Protein AF-A0AB34HH64-F1 (afdb_monomer)

InterPro domains:
  IPR000560 Histidine phosphatase superfamily, clade-2 [PF00328] (10-181)
  IPR000560 Histidine phosphatase superfamily, clade-2 [cd07061] (56-182)
  IPR029033 Histidine phosphatase superfamily [G3DSA:3.40.50.1240] (1-234)
  IPR029033 Histidine phosphatase superfamily [SSF53254] (3-222)
  IPR033379 Histidine acid phosphatase active site [PS00778] (133-149)
  IPR050645 Histidine Acid Phosphatase [PTHR11567] (5-225)

Solvent-accessible surface area (backbone atoms only — not comparable to full-atom values): 13753 Å² total; per-residue (Å²): 134,65,86,60,60,47,77,64,77,95,24,60,39,56,56,51,46,46,58,52,26,72,72,30,66,70,50,46,61,70,47,54,89,46,46,72,60,57,71,51,42,30,82,78,69,73,53,77,68,83,46,45,60,50,44,22,68,72,47,35,47,54,53,50,54,38,50,76,70,70,48,88,70,63,90,77,66,37,73,68,47,49,50,51,38,48,54,45,29,26,48,32,58,44,46,70,47,24,94,47,64,32,57,63,40,10,24,69,38,17,9,51,51,52,47,52,53,50,51,51,55,62,46,49,75,39,94,85,47,82,76,87,79,85,86,84,90,70,48,49,53,31,55,50,28,37,26,52,38,53,62,64,56,89,69,65,74,63,45,88,88,42,43,80,48,77,45,82,48,79,57,99,93,44,48,28,39,36,36,31,40,31,63,56,88,92,53,79,56,43,79,43,51,48,78,96,57,45,55,69,19,45,47,68,59,49,53,61,70,48,46,82,19,38,51,90,52,57,70,66,66,19,47,73,76,92,76,86,82,87,87,87,88,86,132

Mean predicted aligned error: 4.74 Å

pLDDT: mean 94.42, std 12.5, range [34.25, 98.94]

Secondary structure (DSSP, 8-state):
--TTS-S--S-HHHHHHHHHHHTSHHHHHHHGGGHHHHHHHHHHH------HHHHIIIIIHHHHHHHHTT----TT--HHHHHHHHHHHHHHHHHHHSSSSHHHHHHHTHHHHHHHHHHHHHHHTSTT-----------HHHHHHHHHHTT---SSPPPTT-EEEEEEEEETTEEEEEEEEE--SSSPPEEE--TTS-SEEEHHHHHHHHGGGS-S-HHHHHSPPTTSSSS----

Organism: Eschrichtius robustus (NCBI:txid9764)

Nearest PDB structures (foldseek):
  1nd5-assembly1_B  TM=9.904E-01  e=2.284E-28  Homo sapiens
  1rpt-assembly1_A-2  TM=9.932E-01  e=7.392E-26  Rattus norvegicus
  8xj4-assembly1_A  TM=9.752E-01  e=7.007E-26  Homo sapiens
  8gdl-assembly2_B  TM=8.126E-01  e=5.512E-07  Xenopsylla cheopis
  3it3-assembly1_A  TM=8.452E-01  e=5.218E-06  Francisella tularensis subsp. holarctica LVS

Radius of gyration: 20.41 Å; Cα contacts (8 Å, |Δi|>4): 294; chains: 1; bounding box: 51×61×54 Å

Foldseek 3Di:
DPQFAPDDPPFQVLVVLLVVLCVDPQLCVLCVVCVVVLVCVCVVQVDPDSQLVCLQPVPQVVQVVCVVVVHDDPPVCDPVNNVSSQSSNLSNLCSSQDPTPNLLSLQLGLLSVVVVVLVVLVVVVDPPDPDQDDDDDHAQSSVSSVCSLLVQDPSGRQAPPKDWDWHWDDDPRFIWIAIFIDRDDPDDTHTTDRPPADNGGTSVRSCVSSVSSHHPDSVVSRDDDPPPPPPDDDD

Sequence (235 aa):
MKLLYLPFRNCSRFQELERKTLKSEEFQKRLHPYKDFIEILPKFTGYHNQDLFGIWSKVYDPLFCERVHNFTLPSWATEDSMTKLKKISELSLLSLYGIHKQKEKSRLQGGVLVKEILYHMKSATQPLNHRKLIIYSAHDTTVSALQMALDVYNGILPPHASCHLMELYFEKGEYFIEMYYRNETQHEPHSLTLPGCTPSCPLTKFAELVAPVIPQDWSTECAMSNHEGTEDAMD

Structure (mmCIF, N/CA/C/O backbone):
data_AF-A0AB34HH64-F1
#
_entry.id   AF-A0AB34HH64-F1
#
loop_
_atom_site.group_PDB
_atom_site.id
_atom_site.type_symbol
_atom_site.label_atom_id
_atom_site.label_alt_id
_atom_site.label_comp_id
_atom_site.label_asym_id
_atom_site.label_entity_id
_atom_site.label_seq_id
_atom_site.pdbx_PDB_ins_code
_atom_site.Cartn_x
_atom_site.Cartn_y
_atom_site.Cartn_z
_atom_site.occupancy
_atom_site.B_iso_or_equiv
_atom_site.auth_seq_id
_atom_site.auth_comp_id
_atom_site.auth_asym_id
_atom_site.auth_atom_id
_atom_site.pdbx_PDB_model_num
ATOM 1 N N . MET A 1 1 ? -14.901 12.857 -2.941 1.00 63.66 1 MET A N 1
ATOM 2 C CA . MET A 1 1 ? -13.753 11.920 -2.951 1.00 63.66 1 MET A CA 1
ATOM 3 C C . MET A 1 1 ? -14.292 10.503 -3.113 1.00 63.66 1 MET A C 1
ATOM 5 O O . MET A 1 1 ? -15.257 10.180 -2.435 1.00 63.66 1 MET A O 1
ATOM 9 N N . LYS A 1 2 ? -13.754 9.684 -4.029 1.00 87.25 2 LYS A N 1
ATOM 10 C CA . LYS A 1 2 ? -14.162 8.273 -4.187 1.00 87.25 2 LYS A CA 1
ATOM 11 C C . LYS A 1 2 ? -13.261 7.398 -3.311 1.00 87.25 2 LYS A C 1
ATOM 13 O O . LYS A 1 2 ? -12.117 7.210 -3.692 1.00 87.25 2 LYS A O 1
ATOM 18 N N . LEU A 1 3 ? -13.764 6.876 -2.187 1.00 94.00 3 LEU A N 1
ATOM 19 C CA . LEU A 1 3 ? -12.984 6.190 -1.136 1.00 94.00 3 LEU A CA 1
ATOM 20 C C . LEU A 1 3 ? -11.933 5.188 -1.650 1.00 94.00 3 LEU A C 1
ATOM 22 O O . LEU A 1 3 ? -10.816 5.165 -1.153 1.00 94.00 3 LEU A O 1
ATOM 26 N N . LEU A 1 4 ? -12.293 4.362 -2.632 1.00 96.88 4 LEU A N 1
ATOM 27 C CA . LEU A 1 4 ? -11.466 3.237 -3.077 1.00 96.88 4 LEU A CA 1
ATOM 28 C C . LEU A 1 4 ? -10.544 3.562 -4.257 1.00 96.88 4 LEU A C 1
ATOM 30 O O . LEU A 1 4 ? -9.824 2.676 -4.708 1.00 96.88 4 LEU A O 1
ATOM 34 N N . TYR A 1 5 ? -10.564 4.792 -4.776 1.00 97.19 5 TYR A N 1
ATOM 35 C CA . TYR A 1 5 ? -9.754 5.187 -5.930 1.00 97.19 5 TYR A CA 1
ATOM 36 C C . TYR A 1 5 ? -8.480 5.901 -5.467 1.00 97.19 5 TYR A C 1
ATOM 38 O O . TYR A 1 5 ? -8.390 7.130 -5.507 1.00 97.19 5 TYR A O 1
ATOM 46 N N . LEU A 1 6 ? -7.526 5.111 -4.965 1.00 97.31 6 LEU A N 1
ATOM 47 C CA . LEU A 1 6 ? -6.229 5.587 -4.485 1.00 97.31 6 LEU A CA 1
ATOM 48 C C . LEU A 1 6 ? -5.152 5.493 -5.583 1.00 97.31 6 LEU A C 1
ATOM 50 O O . LEU A 1 6 ? -5.216 4.601 -6.428 1.00 97.31 6 LEU A O 1
ATOM 54 N N . PRO A 1 7 ? -4.133 6.372 -5.561 1.00 97.69 7 PRO A N 1
ATOM 55 C CA . PRO A 1 7 ? -3.956 7.492 -4.633 1.00 97.69 7 PRO A CA 1
ATOM 56 C C . PRO A 1 7 ? -4.897 8.672 -4.934 1.00 97.69 7 PRO A C 1
ATOM 58 O O . PRO A 1 7 ? -5.143 9.016 -6.092 1.00 97.69 7 PRO A O 1
ATOM 61 N N . PHE A 1 8 ? -5.369 9.360 -3.895 1.00 96.88 8 PHE A N 1
ATOM 62 C CA . PHE A 1 8 ? -6.077 10.628 -4.046 1.00 96.88 8 PHE A CA 1
ATOM 63 C C . PHE A 1 8 ? -5.117 11.694 -4.571 1.00 96.88 8 PHE A C 1
ATOM 65 O O . PHE A 1 8 ? -4.149 12.061 -3.902 1.00 96.88 8 PHE A O 1
ATOM 72 N N . ARG A 1 9 ? -5.385 12.188 -5.783 1.00 94.75 9 ARG A N 1
ATOM 73 C CA . ARG A 1 9 ? -4.541 13.183 -6.463 1.00 94.75 9 ARG A CA 1
ATOM 74 C C . ARG A 1 9 ? -4.924 14.629 -6.157 1.00 94.75 9 ARG A C 1
ATOM 76 O O . ARG A 1 9 ? -4.099 15.516 -6.340 1.00 94.75 9 ARG A O 1
ATOM 83 N N . ASN A 1 10 ? -6.135 14.877 -5.663 1.00 94.25 10 ASN A N 1
ATOM 84 C CA . ASN A 1 10 ? -6.640 16.202 -5.291 1.00 94.25 10 ASN A CA 1
ATOM 85 C C . ASN A 1 10 ? -6.183 16.625 -3.879 1.00 94.25 10 ASN A C 1
ATOM 87 O O . ASN A 1 10 ? -6.996 17.057 -3.068 1.00 94.25 10 ASN A O 1
ATOM 91 N N . CYS A 1 11 ? -4.894 16.461 -3.580 1.00 96.88 11 CYS A N 1
ATOM 92 C CA . CYS A 1 11 ? -4.306 16.746 -2.275 1.00 96.88 11 CYS A CA 1
ATOM 93 C C . CYS A 1 11 ? -2.921 17.375 -2.457 1.00 96.88 11 CYS A C 1
ATOM 95 O O . CYS A 1 11 ? -1.949 16.670 -2.735 1.00 96.88 11 CYS A O 1
ATOM 97 N N . SER A 1 12 ? -2.822 18.698 -2.306 1.00 97.31 12 SER A N 1
ATOM 98 C CA . SER A 1 12 ? -1.570 19.435 -2.529 1.00 97.31 12 SER A CA 1
ATOM 99 C C . SER A 1 12 ? -0.449 18.986 -1.594 1.00 97.31 12 SER A C 1
ATOM 101 O O . SER A 1 12 ? 0.682 18.797 -2.039 1.00 97.31 12 SER A O 1
ATOM 103 N N . ARG A 1 13 ? -0.762 18.711 -0.320 1.00 97.81 13 ARG A N 1
ATOM 104 C CA . ARG A 1 13 ? 0.232 18.208 0.632 1.00 97.81 13 ARG A CA 1
ATOM 105 C C . ARG A 1 13 ? 0.796 16.849 0.218 1.00 97.81 13 ARG A C 1
ATOM 107 O O . ARG A 1 13 ? 1.998 16.627 0.318 1.00 97.81 13 ARG A O 1
ATOM 114 N N . PHE A 1 14 ? -0.036 15.943 -0.294 1.00 98.06 14 PHE A N 1
ATOM 115 C CA . PHE A 1 14 ? 0.443 14.639 -0.753 1.00 98.06 14 PHE A CA 1
ATOM 116 C C . PHE A 1 14 ? 1.374 14.767 -1.968 1.00 98.06 14 PHE A C 1
ATOM 118 O O . PHE A 1 14 ? 2.439 14.154 -1.978 1.00 98.06 14 PHE A O 1
ATOM 125 N N . GLN A 1 15 ? 1.035 15.628 -2.931 1.00 97.75 15 GLN A N 1
ATOM 126 C CA . GLN A 1 15 ? 1.896 15.916 -4.088 1.00 97.75 15 GLN A CA 1
ATOM 127 C C . GLN A 1 15 ? 3.260 16.488 -3.660 1.00 97.75 15 GLN A C 1
ATOM 129 O O . GLN A 1 15 ? 4.306 16.132 -4.208 1.00 97.75 15 GLN A O 1
ATOM 134 N N . GLU A 1 16 ? 3.275 17.348 -2.640 1.00 98.06 16 GLU A N 1
ATOM 135 C CA . GLU A 1 16 ? 4.509 17.869 -2.053 1.00 98.06 16 GLU A CA 1
ATOM 136 C C . GLU A 1 16 ? 5.360 16.749 -1.429 1.00 98.06 16 GLU A C 1
ATOM 138 O O . GLU A 1 16 ? 6.573 16.693 -1.655 1.00 98.06 16 GLU A O 1
ATOM 143 N N . LEU A 1 17 ? 4.731 15.830 -0.687 1.00 98.31 17 LEU A N 1
ATOM 144 C CA . LEU A 1 17 ? 5.397 14.666 -0.098 1.00 98.31 17 LEU A CA 1
ATOM 145 C C . LEU A 1 17 ? 5.964 13.728 -1.167 1.00 98.31 17 LEU A C 1
ATOM 147 O O . LEU A 1 17 ? 7.072 13.220 -0.986 1.00 98.31 17 LEU A O 1
ATOM 151 N N . GLU A 1 18 ? 5.266 13.519 -2.285 1.00 98.00 18 GLU A N 1
ATOM 152 C CA . GLU A 1 18 ? 5.792 12.772 -3.438 1.00 98.00 18 GLU A CA 1
ATOM 153 C C . GLU A 1 18 ? 7.079 13.430 -3.955 1.00 98.00 18 GLU A C 1
ATOM 155 O O . GLU A 1 18 ? 8.126 12.783 -4.030 1.00 98.00 18 GLU A O 1
ATOM 160 N N . ARG A 1 19 ? 7.059 14.748 -4.192 1.00 97.56 19 ARG A N 1
ATOM 161 C CA . ARG A 1 19 ? 8.241 15.492 -4.655 1.00 97.56 19 ARG A CA 1
ATOM 162 C C . ARG A 1 19 ? 9.399 15.449 -3.651 1.00 97.56 19 ARG A C 1
ATOM 164 O O . ARG A 1 19 ? 10.551 15.307 -4.060 1.00 97.56 19 ARG A O 1
ATOM 171 N N . LYS A 1 20 ? 9.117 15.558 -2.347 1.00 98.38 20 LYS A N 1
ATOM 172 C CA . LYS A 1 20 ? 10.121 15.406 -1.274 1.00 98.38 20 LYS A CA 1
ATOM 173 C C . LYS A 1 20 ? 10.696 13.985 -1.241 1.00 98.38 20 LYS A C 1
ATOM 175 O O . LYS A 1 20 ? 11.897 13.820 -1.055 1.00 98.38 20 LYS A O 1
ATOM 180 N N . THR A 1 21 ? 9.878 12.969 -1.514 1.00 98.44 21 THR A N 1
ATOM 181 C CA . THR A 1 21 ? 10.319 11.563 -1.563 1.00 98.44 21 THR A CA 1
ATOM 182 C C . THR A 1 21 ? 11.316 11.325 -2.685 1.00 98.44 21 THR A C 1
ATOM 184 O O . THR A 1 21 ? 12.363 10.730 -2.440 1.00 98.44 21 THR A O 1
ATOM 187 N N . LEU A 1 22 ? 11.048 11.853 -3.884 1.00 96.50 22 LEU A N 1
ATOM 188 C CA . LEU A 1 22 ? 11.955 11.727 -5.031 1.00 96.50 22 LEU A CA 1
ATOM 189 C C . LEU A 1 22 ? 13.342 12.327 -4.760 1.00 96.50 22 LEU A C 1
ATOM 191 O O . LEU A 1 22 ? 14.325 11.890 -5.350 1.00 96.50 22 LEU A O 1
ATOM 195 N N . LYS A 1 23 ? 13.438 13.305 -3.854 1.00 97.75 23 LYS A N 1
ATOM 196 C CA . LYS A 1 23 ? 14.700 13.934 -3.440 1.00 97.75 23 LYS A CA 1
ATOM 197 C C . LYS A 1 23 ? 15.354 13.273 -2.225 1.00 97.75 23 LYS A C 1
ATOM 199 O O . LYS A 1 23 ? 16.461 13.655 -1.865 1.00 97.75 23 LYS A O 1
ATOM 204 N N . SER A 1 24 ? 14.681 12.330 -1.569 1.00 98.31 24 SER A N 1
ATOM 205 C CA . SER A 1 24 ? 15.188 11.729 -0.336 1.00 98.31 24 SER A CA 1
ATOM 206 C C . SER A 1 24 ? 16.345 10.768 -0.615 1.00 98.31 24 SER A C 1
ATOM 208 O O . SER A 1 24 ? 16.329 10.041 -1.611 1.00 98.31 24 SER A O 1
ATOM 210 N N . GLU A 1 25 ? 17.332 10.746 0.283 1.00 98.31 25 GLU A N 1
ATOM 211 C CA . GLU A 1 25 ? 18.515 9.884 0.168 1.00 98.31 25 GLU A CA 1
ATOM 212 C C . GLU A 1 25 ? 18.124 8.407 0.047 1.00 98.31 25 GLU A C 1
ATOM 214 O O . GLU A 1 25 ? 18.605 7.707 -0.838 1.00 98.31 25 GLU A O 1
ATOM 219 N N . GLU A 1 26 ? 17.180 7.953 0.874 1.00 98.19 26 GLU A N 1
ATOM 220 C CA . GLU A 1 26 ? 16.731 6.561 0.878 1.00 98.19 26 GLU A CA 1
ATOM 221 C C . GLU A 1 26 ? 16.082 6.153 -0.453 1.00 98.19 26 GLU A C 1
ATOM 223 O O . GLU A 1 26 ? 16.347 5.066 -0.970 1.00 98.19 26 GLU A O 1
ATOM 228 N N . PHE A 1 27 ? 15.271 7.028 -1.060 1.00 98.38 27 PHE A N 1
ATOM 229 C CA . PHE A 1 27 ? 14.716 6.761 -2.387 1.00 98.38 27 PHE A CA 1
ATOM 230 C C . PHE A 1 27 ? 15.820 6.695 -3.448 1.00 98.38 27 PHE A C 1
ATOM 232 O O . PHE A 1 27 ? 15.868 5.745 -4.231 1.00 98.38 27 PHE A O 1
ATOM 239 N N . GLN A 1 28 ? 16.734 7.669 -3.451 1.00 98.25 28 GLN A N 1
ATOM 240 C CA . GLN A 1 28 ? 17.836 7.721 -4.414 1.00 98.25 28 GLN A CA 1
ATOM 241 C C . GLN A 1 28 ? 18.760 6.506 -4.296 1.00 98.25 28 GLN A C 1
ATOM 243 O O . GLN A 1 28 ? 19.157 5.940 -5.314 1.00 98.25 28 GLN A O 1
ATOM 248 N N . LYS A 1 29 ? 19.034 6.046 -3.072 1.00 98.44 29 LYS A N 1
ATOM 249 C CA . LYS A 1 29 ? 19.816 4.838 -2.791 1.00 98.44 29 LYS A CA 1
ATOM 250 C C . LYS A 1 29 ? 19.162 3.583 -3.367 1.00 98.44 29 LYS A C 1
ATOM 252 O O . LYS A 1 29 ? 19.854 2.764 -3.963 1.00 98.44 29 LYS A O 1
ATOM 257 N N . ARG A 1 30 ? 17.839 3.436 -3.233 1.00 98.31 30 ARG A N 1
ATOM 258 C CA . ARG A 1 30 ? 17.088 2.297 -3.801 1.00 98.31 30 ARG A CA 1
ATOM 259 C C . ARG A 1 30 ? 16.973 2.351 -5.319 1.00 98.31 30 ARG A C 1
ATOM 261 O O . ARG A 1 30 ? 16.922 1.303 -5.955 1.00 98.31 30 ARG A O 1
ATOM 268 N N . LEU A 1 31 ? 16.922 3.553 -5.890 1.00 98.00 31 LEU A N 1
ATOM 269 C CA . LEU A 1 31 ? 16.848 3.759 -7.335 1.00 98.00 31 LEU A CA 1
ATOM 270 C C . LEU A 1 31 ? 18.204 3.557 -8.022 1.00 98.00 31 LEU A C 1
ATOM 272 O O . LEU A 1 31 ? 18.245 3.112 -9.166 1.00 98.00 31 LEU A O 1
ATOM 276 N N . HIS A 1 32 ? 19.305 3.870 -7.332 1.00 98.12 32 HIS A N 1
ATOM 277 C CA . HIS A 1 32 ? 20.659 3.874 -7.890 1.00 98.12 32 HIS A CA 1
ATOM 278 C C . HIS A 1 32 ? 21.033 2.607 -8.686 1.00 98.12 32 HIS A C 1
ATOM 280 O O . HIS A 1 32 ? 21.499 2.772 -9.812 1.00 98.12 32 HIS A O 1
ATOM 286 N N . PRO A 1 33 ? 20.755 1.373 -8.213 1.00 98.31 33 PRO A N 1
ATOM 287 C CA . PRO A 1 33 ? 21.087 0.150 -8.953 1.00 98.31 33 PRO A CA 1
ATOM 288 C C . PRO A 1 33 ? 20.375 -0.008 -10.306 1.00 98.31 33 PRO A C 1
ATOM 290 O O . PRO A 1 33 ? 20.766 -0.854 -11.104 1.00 98.31 33 PRO A O 1
ATOM 293 N N . TYR A 1 34 ? 19.318 0.767 -10.562 1.00 98.00 34 TYR A N 1
ATOM 294 C CA . TYR A 1 34 ? 18.508 0.679 -11.777 1.00 98.00 34 TYR A CA 1
ATOM 295 C C . TYR A 1 34 ? 18.751 1.833 -12.755 1.00 98.00 34 TYR A C 1
ATOM 297 O O . TYR A 1 34 ? 18.149 1.825 -13.828 1.00 98.00 34 TYR A O 1
ATOM 305 N N . LYS A 1 35 ? 19.602 2.815 -12.417 1.00 96.50 35 LYS A N 1
ATOM 306 C CA . LYS A 1 35 ? 19.795 4.032 -13.228 1.00 96.50 35 LYS A CA 1
ATOM 307 C C . LYS A 1 35 ? 20.188 3.717 -14.668 1.00 96.50 35 LYS A C 1
ATOM 309 O O . LYS A 1 35 ? 19.462 4.111 -15.574 1.00 96.50 35 LYS A O 1
ATOM 314 N N . ASP A 1 36 ? 21.222 2.907 -14.867 1.00 97.19 36 ASP A N 1
ATOM 315 C CA . ASP A 1 36 ? 21.693 2.532 -16.206 1.00 97.19 36 ASP A CA 1
ATOM 316 C C . ASP A 1 36 ? 20.593 1.844 -17.031 1.00 97.19 36 ASP A C 1
ATOM 318 O O . ASP A 1 36 ? 20.427 2.108 -18.220 1.00 97.19 36 ASP A O 1
ATOM 322 N N . PHE A 1 37 ? 19.792 0.981 -16.392 1.00 97.62 37 PHE A N 1
ATOM 323 C CA . PHE A 1 37 ? 18.677 0.304 -17.055 1.00 97.62 37 PHE A CA 1
ATOM 324 C C . PHE A 1 37 ? 17.558 1.283 -17.444 1.00 97.62 37 PHE A C 1
ATOM 326 O O . PHE A 1 37 ? 17.018 1.196 -18.546 1.00 97.62 37 PHE A O 1
ATOM 333 N N . ILE A 1 38 ? 17.230 2.235 -16.568 1.00 97.44 38 ILE A N 1
ATOM 334 C CA . ILE A 1 38 ? 16.234 3.283 -16.831 1.00 97.44 38 ILE A CA 1
ATOM 335 C C . ILE A 1 38 ? 16.699 4.208 -17.965 1.00 97.44 38 ILE A C 1
ATOM 337 O O . ILE A 1 38 ? 15.890 4.589 -18.808 1.00 97.44 38 ILE A O 1
ATOM 341 N N . GLU A 1 39 ? 17.991 4.529 -18.031 1.00 96.56 39 GLU A N 1
ATOM 342 C CA . GLU A 1 39 ? 18.565 5.396 -19.067 1.00 96.56 39 GLU A CA 1
ATOM 343 C C . GLU A 1 39 ? 18.510 4.777 -20.469 1.00 96.56 39 GLU A C 1
ATOM 345 O O . GLU A 1 39 ? 18.288 5.490 -21.452 1.00 96.56 39 GLU A O 1
ATOM 350 N N . ILE A 1 40 ? 18.672 3.455 -20.587 1.00 96.31 40 ILE A N 1
ATOM 351 C CA . ILE A 1 40 ? 18.595 2.760 -21.883 1.00 96.31 40 ILE A CA 1
ATOM 352 C C . ILE A 1 40 ? 17.164 2.410 -22.298 1.00 96.31 40 ILE A C 1
ATOM 354 O O . ILE A 1 40 ? 16.915 2.227 -23.491 1.00 96.31 40 ILE A O 1
ATOM 358 N N . LEU A 1 41 ? 16.222 2.342 -21.352 1.00 96.19 41 LEU A N 1
ATOM 359 C CA . LEU A 1 41 ? 14.848 1.892 -21.590 1.00 96.19 41 LEU A CA 1
ATOM 360 C C . LEU A 1 41 ? 14.126 2.638 -22.734 1.00 96.1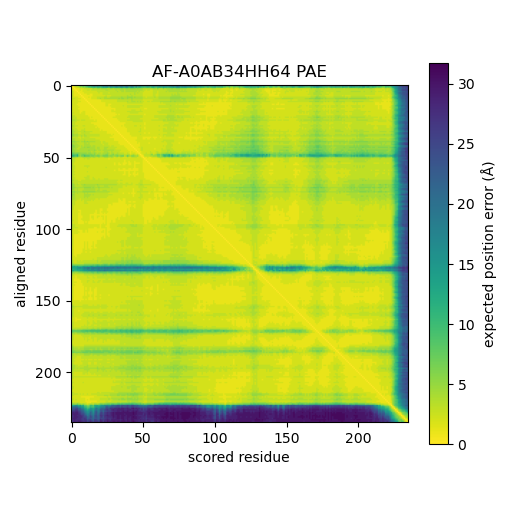9 41 LEU A C 1
ATOM 362 O O . LEU A 1 41 ? 13.502 1.958 -23.553 1.00 96.19 41 LEU A O 1
ATOM 366 N N . PRO A 1 42 ? 14.255 3.974 -22.896 1.00 97.25 42 PRO A N 1
ATOM 367 C CA . PRO A 1 42 ? 13.617 4.698 -23.998 1.00 97.25 42 PRO A CA 1
ATOM 368 C C . PRO A 1 42 ? 14.023 4.208 -25.391 1.00 97.25 42 PRO A C 1
ATOM 370 O O . PRO A 1 42 ? 13.225 4.296 -26.321 1.00 97.25 42 PRO A O 1
ATOM 373 N N . LYS A 1 43 ? 15.238 3.660 -25.554 1.00 97.00 43 LYS A N 1
ATOM 374 C CA . LYS A 1 43 ? 15.703 3.112 -26.842 1.00 97.00 43 LYS A CA 1
ATOM 375 C C . LYS A 1 43 ? 14.922 1.865 -27.256 1.00 97.00 43 LYS A C 1
ATOM 377 O O . LYS A 1 43 ? 14.844 1.570 -28.443 1.00 97.00 43 LYS A O 1
ATOM 382 N N . PHE A 1 44 ? 14.369 1.139 -26.287 1.00 95.56 44 PHE A N 1
ATOM 383 C CA . PHE A 1 44 ? 13.602 -0.082 -26.517 1.00 95.56 44 PHE A CA 1
ATOM 384 C C . PHE A 1 44 ? 12.096 0.166 -26.569 1.00 95.56 44 PHE A C 1
ATOM 386 O O . PHE A 1 44 ? 11.38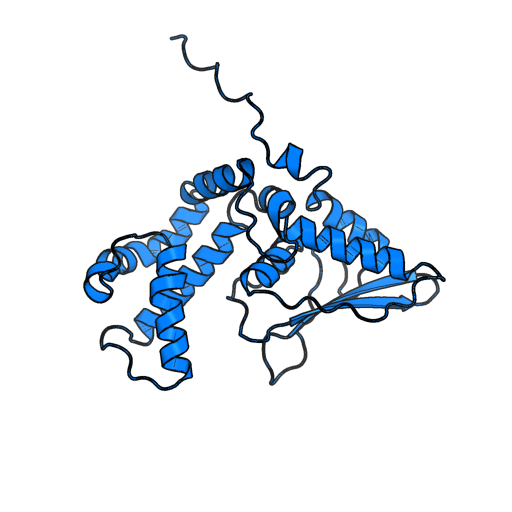9 -0.507 -27.314 1.00 95.56 44 PHE A O 1
ATOM 393 N N . THR A 1 45 ? 11.606 1.108 -25.763 1.00 95.75 45 THR A N 1
ATOM 394 C CA . THR A 1 45 ? 10.168 1.316 -25.540 1.00 95.75 45 THR A CA 1
ATOM 395 C C . THR A 1 45 ? 9.595 2.500 -26.313 1.00 95.75 45 THR A C 1
ATOM 397 O O . THR A 1 45 ? 8.382 2.584 -26.470 1.00 95.75 45 THR A O 1
ATOM 400 N N . GLY A 1 46 ? 10.434 3.454 -26.734 1.00 95.12 46 GLY A N 1
ATOM 401 C CA . GLY A 1 46 ? 9.988 4.765 -27.220 1.00 95.12 46 GLY A CA 1
ATOM 402 C C . GLY A 1 46 ? 9.387 5.669 -26.130 1.00 95.12 46 GLY A C 1
ATOM 403 O O . GLY A 1 46 ? 8.969 6.788 -26.419 1.00 95.12 46 GLY A O 1
ATOM 404 N N . TYR A 1 47 ? 9.342 5.218 -24.869 1.00 93.31 47 TYR A N 1
ATOM 405 C CA . TYR A 1 47 ? 8.858 5.998 -23.731 1.00 93.31 47 TYR A CA 1
ATOM 406 C C . TYR A 1 47 ? 10.017 6.784 -23.112 1.00 93.31 47 TYR A C 1
ATOM 408 O O . TYR A 1 47 ? 10.880 6.219 -22.446 1.00 93.31 47 TYR A O 1
ATOM 416 N N . HIS A 1 48 ? 10.048 8.096 -23.355 1.00 93.31 48 HIS A N 1
ATOM 417 C CA . HIS A 1 48 ? 11.159 8.964 -22.945 1.00 93.31 48 HIS A CA 1
ATOM 418 C C . HIS A 1 48 ? 11.062 9.492 -21.510 1.00 93.31 48 HIS A C 1
ATOM 420 O O . HIS A 1 48 ? 12.067 9.935 -20.955 1.00 93.31 48 HIS A O 1
ATOM 426 N N . ASN A 1 49 ? 9.880 9.450 -20.897 1.00 87.88 49 ASN A N 1
ATOM 427 C CA . ASN A 1 49 ? 9.721 9.881 -19.515 1.00 87.88 49 ASN A CA 1
ATOM 428 C C . ASN A 1 49 ? 10.316 8.812 -18.587 1.00 87.88 49 ASN A C 1
ATOM 430 O O . ASN A 1 49 ? 9.916 7.656 -18.612 1.00 87.88 49 ASN A O 1
ATOM 434 N N . GLN A 1 50 ? 11.278 9.190 -17.753 1.00 86.56 50 GLN A N 1
ATOM 435 C CA . GLN A 1 50 ? 11.965 8.261 -16.847 1.00 86.56 50 GLN A CA 1
ATOM 436 C C . GLN A 1 50 ? 11.311 8.195 -15.456 1.00 86.56 50 GLN A C 1
ATOM 438 O O . GLN A 1 50 ? 11.958 7.858 -14.465 1.00 86.56 50 GLN A O 1
ATOM 443 N N . ASP A 1 51 ? 10.030 8.553 -15.352 1.00 94.00 51 ASP A N 1
ATOM 444 C CA . ASP A 1 51 ? 9.296 8.466 -14.096 1.00 94.00 51 ASP A CA 1
ATOM 445 C C . ASP A 1 51 ? 8.909 7.007 -13.799 1.00 94.00 51 ASP A C 1
ATOM 447 O O . ASP A 1 51 ? 8.455 6.276 -14.682 1.00 94.00 51 ASP A O 1
ATOM 451 N N . LEU A 1 52 ? 9.087 6.558 -12.550 1.00 97.06 52 LEU A N 1
ATOM 452 C CA . LEU A 1 52 ? 8.871 5.144 -12.213 1.00 97.06 52 LEU A CA 1
ATOM 453 C C . LEU A 1 52 ? 7.414 4.703 -12.397 1.00 97.06 52 LEU A C 1
ATOM 455 O O . LEU A 1 52 ? 7.172 3.544 -12.727 1.00 97.06 52 LEU A O 1
ATOM 459 N N . PHE A 1 53 ? 6.452 5.616 -12.231 1.00 96.69 53 PHE A N 1
ATOM 460 C CA . PHE A 1 53 ? 5.036 5.315 -12.439 1.00 96.69 53 PHE A CA 1
ATOM 461 C C . PHE A 1 53 ? 4.724 5.070 -13.922 1.00 96.69 53 PHE A C 1
ATOM 463 O O . PHE A 1 53 ? 3.964 4.163 -14.262 1.00 96.69 53 PHE A O 1
ATOM 470 N N . GLY A 1 54 ? 5.339 5.835 -14.815 1.00 97.31 54 GLY A N 1
ATOM 471 C CA . GLY A 1 54 ? 5.307 5.634 -16.254 1.00 97.31 54 GLY A CA 1
ATOM 472 C C . GLY A 1 54 ? 5.973 4.330 -16.669 1.00 97.31 54 GLY A C 1
ATOM 473 O O . GLY A 1 54 ? 5.377 3.553 -17.406 1.00 97.31 54 GLY A O 1
ATOM 474 N N . ILE A 1 55 ? 7.160 4.031 -16.138 1.00 98.06 55 ILE A N 1
ATOM 475 C CA . ILE A 1 55 ? 7.841 2.750 -16.391 1.00 98.06 55 ILE A CA 1
ATOM 476 C C . ILE A 1 55 ? 6.966 1.575 -15.941 1.00 98.06 55 ILE A C 1
ATOM 478 O O . ILE A 1 55 ? 6.820 0.595 -16.670 1.00 98.06 55 ILE A O 1
ATOM 482 N N . TRP A 1 56 ? 6.325 1.686 -14.780 1.00 98.44 56 TRP A N 1
ATOM 483 C CA . TRP A 1 56 ? 5.381 0.679 -14.312 1.00 98.44 56 TRP A CA 1
ATOM 484 C C . TRP A 1 56 ? 4.172 0.549 -15.252 1.00 98.44 56 TRP A C 1
ATOM 486 O O . TRP A 1 56 ? 3.950 -0.513 -15.826 1.00 98.44 56 TRP A O 1
ATOM 496 N N . SER A 1 57 ? 3.414 1.625 -15.454 1.00 97.94 57 SER A N 1
ATOM 497 C CA . SER A 1 57 ? 2.107 1.582 -16.130 1.00 97.94 57 SER A CA 1
ATOM 498 C C . SER A 1 57 ? 2.161 1.526 -17.661 1.00 97.94 57 SER A C 1
ATOM 500 O O . SER A 1 57 ? 1.177 1.149 -18.295 1.00 97.94 57 SER A O 1
ATOM 502 N N . LYS A 1 58 ? 3.269 1.940 -18.283 1.00 98.06 58 LYS A N 1
ATOM 503 C CA . LYS A 1 58 ? 3.424 2.011 -19.748 1.00 98.06 58 LYS A CA 1
ATOM 504 C C . LYS A 1 58 ? 4.406 0.996 -20.311 1.00 98.06 58 LYS A C 1
ATOM 506 O O . LYS A 1 58 ? 4.419 0.812 -21.523 1.00 98.06 58 LYS A O 1
ATOM 511 N N . VAL A 1 59 ? 5.216 0.356 -19.467 1.00 98.25 59 VAL A N 1
ATOM 512 C CA . VAL A 1 59 ? 6.211 -0.629 -19.911 1.00 98.25 59 VAL A CA 1
ATOM 513 C C . VAL A 1 59 ? 6.009 -1.964 -19.208 1.00 98.25 59 VAL A C 1
ATOM 515 O O . VAL A 1 59 ? 5.722 -2.954 -19.874 1.00 98.25 59 VAL A O 1
ATOM 518 N N . TYR A 1 60 ? 6.128 -2.010 -17.879 1.00 98.56 60 TYR A N 1
ATOM 519 C CA . TYR A 1 60 ? 6.038 -3.274 -17.144 1.00 98.56 60 TYR A CA 1
ATOM 520 C C . TYR A 1 60 ? 4.650 -3.913 -17.235 1.00 98.56 60 TYR A C 1
ATOM 522 O O . TYR A 1 60 ? 4.552 -5.086 -17.582 1.00 98.56 60 TYR A O 1
ATOM 530 N N . ASP A 1 61 ? 3.595 -3.154 -16.935 1.00 98.44 61 ASP A N 1
ATOM 531 C CA . ASP A 1 61 ? 2.224 -3.668 -16.882 1.00 98.44 61 ASP A CA 1
ATOM 532 C C . ASP A 1 61 ? 1.738 -4.215 -18.241 1.00 98.44 61 ASP A C 1
ATOM 534 O O . ASP A 1 61 ? 1.292 -5.367 -18.273 1.00 98.44 61 ASP A O 1
ATOM 538 N N . PRO A 1 62 ? 1.935 -3.515 -19.383 1.00 98.56 62 PRO A N 1
ATOM 539 C CA . PRO A 1 62 ? 1.643 -4.085 -20.699 1.00 98.56 62 PRO A CA 1
ATOM 540 C C . PRO A 1 62 ? 2.394 -5.392 -20.975 1.00 98.56 62 PRO A C 1
ATOM 542 O O . PRO A 1 62 ? 1.767 -6.391 -21.321 1.00 98.56 62 PRO A O 1
ATOM 545 N N . LEU A 1 63 ? 3.714 -5.428 -20.748 1.00 98.62 63 LEU A N 1
ATOM 546 C CA . LEU A 1 63 ? 4.529 -6.627 -20.988 1.00 98.62 63 LEU A CA 1
ATOM 547 C C . LEU A 1 63 ? 4.142 -7.789 -20.069 1.00 98.62 63 LEU A C 1
ATOM 549 O O . LEU A 1 63 ? 4.183 -8.950 -20.474 1.00 98.62 63 LEU A O 1
ATOM 553 N N . PHE A 1 64 ? 3.775 -7.499 -18.820 1.00 98.44 64 PHE A N 1
ATOM 554 C CA . PHE A 1 64 ? 3.283 -8.502 -17.883 1.00 98.44 64 PHE A CA 1
ATOM 555 C C . PHE A 1 64 ? 1.946 -9.079 -18.358 1.00 98.44 64 PHE A C 1
ATOM 557 O O . PHE A 1 64 ? 1.794 -10.300 -18.402 1.00 98.44 64 PHE A O 1
ATOM 564 N N . CYS A 1 65 ? 1.009 -8.229 -18.779 1.00 98.50 65 CYS A N 1
ATOM 565 C CA . CYS A 1 65 ? -0.279 -8.665 -19.313 1.00 98.50 65 CYS A CA 1
ATOM 566 C C . CYS A 1 65 ? -0.113 -9.504 -20.586 1.00 98.50 65 CYS A C 1
ATOM 568 O O . CYS A 1 65 ? -0.703 -10.580 -20.690 1.00 98.50 65 CYS A O 1
ATOM 570 N N . GLU A 1 66 ? 0.717 -9.057 -21.529 1.00 98.56 66 GLU A N 1
ATOM 571 C CA . GLU A 1 66 ? 1.058 -9.800 -22.747 1.00 98.56 66 GLU A CA 1
ATOM 572 C C . GLU 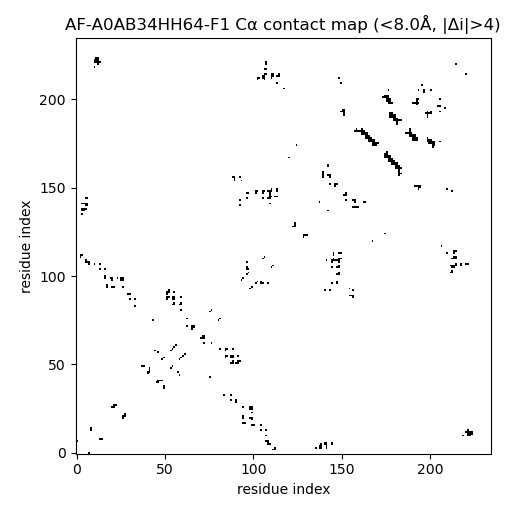A 1 66 ? 1.633 -11.181 -22.411 1.00 98.56 66 GLU A C 1
ATOM 574 O O . GLU A 1 66 ? 1.169 -12.196 -22.935 1.00 98.56 66 GLU A O 1
ATOM 579 N N . ARG A 1 67 ? 2.580 -11.234 -21.466 1.00 97.56 67 ARG A N 1
ATOM 580 C CA . ARG A 1 67 ? 3.197 -12.477 -20.987 1.00 97.56 67 ARG A CA 1
ATOM 581 C C . ARG A 1 67 ? 2.174 -13.442 -20.398 1.00 97.56 67 ARG A C 1
ATOM 583 O O . ARG A 1 67 ? 2.200 -14.622 -20.732 1.00 97.56 67 ARG A O 1
ATOM 590 N N . VAL A 1 68 ? 1.278 -12.955 -19.538 1.00 97.44 68 VAL A N 1
ATOM 591 C CA . VAL A 1 68 ? 0.223 -13.769 -18.906 1.00 97.44 68 VAL A CA 1
ATOM 592 C C . VAL A 1 68 ? -0.706 -14.397 -19.951 1.00 97.44 68 VAL A C 1
ATOM 594 O O . VAL A 1 68 ? -1.198 -15.504 -19.747 1.00 97.44 68 VAL A O 1
ATOM 597 N N . HIS A 1 69 ? -0.902 -13.734 -21.092 1.00 98.25 69 HIS A N 1
ATOM 598 C CA . HIS A 1 69 ? -1.727 -14.225 -22.199 1.00 98.25 69 HIS A CA 1
ATOM 599 C C . HIS A 1 69 ? -0.917 -14.922 -23.306 1.00 98.25 69 HIS A C 1
ATOM 601 O O . HIS A 1 69 ? -1.439 -15.142 -24.397 1.00 98.25 69 HIS A O 1
ATOM 607 N N . ASN A 1 70 ? 0.335 -15.307 -23.033 1.00 98.19 70 ASN A N 1
ATOM 608 C CA . ASN A 1 70 ? 1.227 -16.013 -23.959 1.00 98.19 70 ASN A CA 1
ATOM 609 C C . ASN A 1 70 ? 1.508 -15.269 -25.280 1.00 98.19 70 ASN A C 1
ATOM 611 O O . ASN A 1 70 ? 1.795 -15.902 -26.299 1.00 98.19 70 ASN A O 1
ATOM 615 N N . PHE A 1 71 ? 1.457 -13.935 -25.285 1.00 98.44 71 PHE A N 1
ATOM 616 C CA . PHE A 1 71 ? 1.951 -13.161 -26.422 1.00 98.44 71 PHE A CA 1
ATOM 617 C C . PHE A 1 71 ? 3.477 -13.241 -26.513 1.00 98.44 71 PHE A C 1
ATOM 619 O O . PHE A 1 71 ? 4.190 -13.358 -25.514 1.00 98.44 71 PHE A O 1
ATOM 626 N N . THR A 1 72 ? 3.992 -13.157 -27.739 1.00 98.19 72 THR A N 1
ATOM 627 C CA . THR A 1 72 ? 5.433 -13.042 -27.970 1.00 98.19 72 THR A CA 1
ATOM 628 C C . THR A 1 72 ? 5.896 -11.641 -27.591 1.00 98.19 72 THR A C 1
ATOM 630 O O . THR A 1 72 ? 5.518 -10.665 -28.235 1.00 98.19 72 THR A O 1
ATOM 633 N N . LEU A 1 73 ? 6.727 -11.556 -26.556 1.00 98.38 73 LEU A N 1
ATOM 634 C CA . LEU A 1 73 ? 7.318 -10.300 -26.106 1.00 98.38 73 LEU A CA 1
ATOM 635 C C . LEU A 1 73 ? 8.443 -9.842 -27.049 1.00 98.38 73 LEU A C 1
ATOM 637 O O . LEU A 1 73 ? 9.078 -10.675 -27.707 1.00 98.38 73 LEU A O 1
ATOM 641 N N . PRO A 1 74 ? 8.748 -8.534 -27.097 1.00 98.06 74 PRO A N 1
ATOM 642 C CA . PRO A 1 74 ? 9.899 -8.037 -27.839 1.00 98.06 74 PRO A CA 1
ATOM 643 C C . PRO A 1 74 ? 11.211 -8.621 -27.291 1.00 98.06 74 PRO A C 1
ATOM 645 O O . PRO A 1 74 ? 11.343 -8.891 -26.099 1.00 98.06 74 PRO A O 1
ATOM 648 N N . SER A 1 75 ? 12.219 -8.765 -28.155 1.00 97.94 75 SER A N 1
ATOM 649 C CA . SER A 1 75 ? 13.476 -9.470 -27.843 1.00 97.94 75 SER A CA 1
ATOM 650 C C . SER A 1 75 ? 14.250 -8.923 -26.635 1.00 97.94 75 SER A C 1
ATOM 652 O O . SER A 1 75 ? 14.986 -9.664 -25.988 1.00 97.94 75 SER A O 1
ATOM 654 N N . TRP A 1 76 ? 14.088 -7.639 -26.312 1.00 97.81 76 TRP A N 1
ATOM 655 C CA . TRP A 1 76 ? 14.736 -6.996 -25.167 1.00 97.81 76 TRP A CA 1
ATOM 656 C C . TRP A 1 76 ? 14.037 -7.292 -23.827 1.00 97.81 76 TRP A C 1
ATOM 658 O O . TRP A 1 76 ? 14.661 -7.146 -22.771 1.00 97.81 76 TRP A O 1
ATOM 668 N N . ALA A 1 77 ? 12.768 -7.721 -23.843 1.00 98.06 77 ALA A N 1
ATOM 669 C CA . ALA A 1 77 ? 11.962 -8.046 -22.663 1.00 98.06 77 ALA A CA 1
ATOM 670 C C . ALA A 1 77 ? 12.278 -9.459 -22.135 1.00 98.06 77 ALA A C 1
ATOM 672 O O . ALA A 1 77 ? 11.408 -10.319 -21.984 1.00 98.06 77 ALA A O 1
ATOM 673 N N . THR A 1 78 ? 13.563 -9.689 -21.867 1.00 98.12 78 THR A N 1
ATOM 674 C CA . THR A 1 78 ? 14.097 -10.911 -21.259 1.00 98.12 78 THR A CA 1
ATOM 675 C C . THR A 1 78 ? 13.639 -11.058 -19.803 1.00 98.12 78 THR A C 1
ATOM 677 O O . THR A 1 78 ? 13.109 -10.119 -19.206 1.00 98.12 78 THR A O 1
ATOM 680 N N . GLU A 1 79 ? 13.892 -12.217 -19.186 1.00 98.12 79 GLU A N 1
ATOM 681 C CA . GLU A 1 79 ? 13.606 -12.420 -17.757 1.00 98.12 79 GLU A CA 1
ATOM 682 C C . GLU A 1 79 ? 14.337 -11.427 -16.843 1.00 98.12 79 GLU A C 1
ATOM 684 O O . GLU A 1 79 ? 13.760 -10.955 -15.862 1.00 98.12 79 GLU A O 1
ATOM 689 N N . ASP A 1 80 ? 15.573 -11.049 -17.179 1.00 98.12 80 ASP A N 1
ATOM 690 C CA . ASP A 1 80 ? 16.323 -10.034 -16.431 1.00 98.12 80 ASP A CA 1
ATOM 691 C C . ASP A 1 80 ? 15.670 -8.648 -16.564 1.00 98.12 80 ASP A C 1
ATOM 693 O O . ASP A 1 80 ? 15.406 -7.986 -15.556 1.00 98.12 80 ASP A O 1
ATOM 697 N N . SER A 1 81 ? 15.310 -8.242 -17.788 1.00 98.25 81 SER A N 1
ATOM 698 C CA . SER A 1 81 ? 14.601 -6.979 -18.034 1.00 98.25 81 SER A CA 1
ATOM 699 C C . SER A 1 81 ? 13.264 -6.934 -17.296 1.00 98.25 81 SER A C 1
ATOM 701 O O . SER A 1 81 ? 12.952 -5.940 -16.642 1.00 98.25 81 SER A O 1
ATOM 703 N N . MET A 1 82 ? 12.487 -8.018 -17.336 1.00 98.50 82 MET A N 1
ATOM 704 C CA . MET A 1 82 ? 11.190 -8.101 -16.658 1.00 98.50 82 MET A CA 1
ATOM 705 C C . MET A 1 82 ? 11.326 -8.121 -15.136 1.00 98.50 82 MET A C 1
ATOM 707 O O . MET A 1 82 ? 10.512 -7.511 -14.442 1.00 98.50 82 MET A O 1
ATOM 711 N N . THR A 1 83 ? 12.385 -8.733 -14.606 1.00 98.56 83 THR A N 1
ATOM 712 C CA . THR A 1 83 ? 12.700 -8.682 -13.173 1.00 98.56 83 THR A CA 1
ATOM 713 C C . THR A 1 83 ? 13.051 -7.261 -12.735 1.00 98.56 83 THR A C 1
ATOM 715 O O . THR A 1 83 ? 12.509 -6.777 -11.739 1.00 98.56 83 THR A O 1
ATOM 718 N N . LYS A 1 84 ? 13.894 -6.548 -13.493 1.00 98.50 84 LYS A N 1
ATOM 719 C CA . LYS A 1 84 ? 14.239 -5.141 -13.218 1.00 98.50 84 LYS A CA 1
ATOM 720 C C . LYS A 1 84 ? 13.019 -4.230 -13.308 1.00 98.50 84 LYS A C 1
ATOM 722 O O . LYS A 1 84 ? 12.785 -3.444 -12.393 1.00 98.50 84 LYS A O 1
ATOM 727 N N . LEU A 1 85 ? 12.203 -4.377 -14.353 1.00 98.56 85 LEU A N 1
ATOM 728 C CA . LEU A 1 85 ? 10.946 -3.640 -14.521 1.00 98.56 85 LEU A CA 1
ATOM 729 C C . LEU A 1 85 ? 9.981 -3.880 -13.353 1.00 98.56 85 LEU A C 1
ATOM 731 O O . LEU A 1 85 ? 9.417 -2.923 -12.818 1.00 98.56 85 LEU A O 1
ATOM 735 N N . LYS A 1 86 ? 9.849 -5.130 -12.894 1.00 98.62 86 LYS A N 1
ATOM 736 C CA . LYS A 1 86 ? 9.062 -5.464 -11.702 1.00 98.62 86 LYS A CA 1
ATOM 737 C C . LYS A 1 86 ? 9.603 -4.761 -10.458 1.00 98.62 86 LYS A C 1
ATOM 739 O O . LYS A 1 86 ? 8.833 -4.137 -9.738 1.00 98.62 86 LYS A O 1
ATOM 744 N N . LYS A 1 87 ? 10.917 -4.808 -10.212 1.00 98.62 87 LYS A N 1
ATOM 745 C CA . LYS A 1 87 ? 11.539 -4.147 -9.049 1.00 98.62 87 LYS A CA 1
ATOM 746 C C . LYS A 1 87 ? 11.404 -2.628 -9.072 1.00 98.62 87 LYS A C 1
ATOM 748 O O . LYS A 1 87 ? 11.145 -2.027 -8.032 1.00 98.62 87 LYS A O 1
ATOM 753 N N . ILE A 1 88 ? 11.510 -2.013 -10.245 1.00 98.44 88 ILE A N 1
ATOM 754 C CA . ILE A 1 88 ? 11.240 -0.583 -10.432 1.00 98.44 88 ILE A CA 1
ATOM 755 C C . ILE A 1 88 ? 9.772 -0.264 -10.126 1.00 98.44 88 ILE A C 1
ATOM 757 O O . ILE A 1 88 ? 9.486 0.731 -9.464 1.00 98.44 88 ILE A O 1
ATOM 761 N N . SER A 1 89 ? 8.847 -1.126 -10.548 1.00 98.62 89 SER A N 1
ATOM 762 C CA . SER A 1 89 ? 7.410 -0.967 -10.294 1.00 98.62 89 SER A CA 1
ATOM 763 C C . SER A 1 89 ? 7.062 -1.125 -8.807 1.00 98.62 89 SER A C 1
ATOM 765 O O . SER A 1 89 ? 6.344 -0.297 -8.248 1.00 98.62 89 SER A O 1
ATOM 767 N N . GLU A 1 90 ? 7.647 -2.117 -8.126 1.00 98.69 90 GLU A N 1
ATOM 768 C CA . GLU A 1 90 ? 7.563 -2.280 -6.665 1.00 98.69 90 GLU A CA 1
ATOM 769 C C . GLU A 1 90 ? 8.103 -1.036 -5.938 1.00 98.69 90 GLU A C 1
ATOM 771 O O . GLU A 1 90 ? 7.455 -0.518 -5.026 1.00 98.69 90 GLU A O 1
ATOM 776 N N . LEU A 1 91 ? 9.250 -0.497 -6.376 1.00 98.56 91 LEU A N 1
ATOM 777 C CA . LEU A 1 91 ? 9.817 0.741 -5.832 1.00 98.56 91 LEU A CA 1
ATOM 778 C C . LEU A 1 91 ? 8.916 1.955 -6.095 1.00 98.56 91 LEU A C 1
ATOM 780 O O . LEU A 1 91 ? 8.766 2.795 -5.207 1.00 98.56 91 LEU A O 1
ATOM 784 N N . SER A 1 92 ? 8.293 2.044 -7.274 1.00 98.50 92 SER A N 1
ATOM 785 C CA . SER A 1 92 ? 7.318 3.090 -7.595 1.00 98.50 92 SER A CA 1
ATOM 786 C C . SER A 1 92 ? 6.185 3.091 -6.573 1.00 98.50 92 SER A C 1
ATOM 788 O O . SER A 1 92 ? 5.930 4.116 -5.938 1.00 98.50 92 SER A O 1
ATOM 790 N N . LEU A 1 93 ? 5.549 1.936 -6.357 1.00 98.50 93 LEU A N 1
ATOM 791 C CA . LEU A 1 93 ? 4.421 1.797 -5.436 1.00 98.50 93 LEU A CA 1
ATOM 792 C C . LEU A 1 93 ? 4.832 2.019 -3.974 1.00 98.50 93 LEU A C 1
ATOM 794 O O . LEU A 1 93 ? 4.130 2.693 -3.220 1.00 98.50 93 LEU A O 1
ATOM 798 N N . LEU A 1 94 ? 6.010 1.527 -3.583 1.00 98.44 94 LEU A N 1
ATOM 799 C CA . LEU A 1 94 ? 6.561 1.750 -2.248 1.00 98.44 94 LEU A CA 1
ATOM 800 C C . LEU A 1 94 ? 6.866 3.235 -1.999 1.00 98.44 94 LEU A C 1
ATOM 802 O O . LEU A 1 94 ? 6.552 3.758 -0.931 1.00 98.44 94 LEU A O 1
ATOM 806 N N . SER A 1 95 ? 7.448 3.936 -2.975 1.00 98.12 95 SER A N 1
ATOM 807 C CA . SER A 1 95 ? 7.749 5.370 -2.866 1.00 98.12 95 SER A CA 1
ATOM 808 C C . SER A 1 95 ? 6.491 6.239 -2.833 1.00 98.12 95 SER A C 1
ATOM 810 O O . SER A 1 95 ? 6.489 7.290 -2.192 1.00 98.12 95 SER A O 1
ATOM 812 N N . LEU A 1 96 ? 5.399 5.783 -3.452 1.00 98.38 96 LEU A N 1
ATOM 813 C CA . LEU A 1 96 ? 4.123 6.491 -3.463 1.00 98.38 96 LEU A CA 1
ATOM 814 C C . LEU A 1 96 ? 3.547 6.633 -2.047 1.00 98.38 96 LEU A C 1
ATOM 816 O O . LEU A 1 96 ? 3.146 7.727 -1.657 1.00 98.38 96 LEU A O 1
ATOM 820 N N . TYR A 1 97 ? 3.574 5.565 -1.245 1.00 98.62 97 TYR A N 1
ATOM 821 C CA . TYR A 1 97 ? 2.961 5.549 0.092 1.00 98.62 97 TYR A CA 1
ATOM 822 C C . TYR A 1 97 ? 3.958 5.607 1.256 1.00 98.62 97 TYR A C 1
ATOM 824 O O . TYR A 1 97 ? 3.578 5.990 2.360 1.00 98.62 97 TYR A O 1
ATOM 832 N N . GLY A 1 98 ? 5.231 5.283 1.027 1.00 97.75 98 GLY A N 1
ATOM 833 C CA . GLY A 1 98 ? 6.248 5.154 2.070 1.00 97.75 98 GLY A CA 1
ATOM 834 C C . GLY A 1 98 ? 7.569 5.830 1.729 1.00 97.75 98 GLY A C 1
ATOM 835 O O . GLY A 1 98 ? 7.581 6.897 1.106 1.00 97.75 98 GLY A O 1
ATOM 836 N N . ILE A 1 99 ? 8.665 5.204 2.183 1.00 97.31 99 ILE A N 1
ATOM 837 C CA . ILE A 1 99 ? 10.080 5.637 2.122 1.00 97.31 99 ILE A CA 1
ATOM 838 C C . ILE A 1 99 ? 10.358 6.933 2.888 1.00 97.31 99 ILE A C 1
ATOM 840 O O . ILE A 1 99 ? 11.220 6.982 3.758 1.00 97.31 99 ILE A O 1
ATOM 844 N N . HIS A 1 100 ? 9.607 7.982 2.593 1.00 98.06 100 HIS A N 1
ATOM 845 C CA . HIS A 1 100 ? 9.722 9.288 3.206 1.00 98.06 100 HIS A CA 1
ATOM 846 C C . HIS A 1 100 ? 8.359 9.707 3.758 1.00 98.06 100 HIS A C 1
ATOM 848 O O . HIS A 1 100 ? 7.366 9.736 3.027 1.00 98.06 100 HIS A O 1
ATOM 854 N N . LYS A 1 101 ? 8.316 10.027 5.060 1.00 98.25 101 LYS A N 1
ATOM 855 C CA . LYS A 1 101 ? 7.111 10.493 5.773 1.00 98.25 101 LYS A CA 1
ATOM 856 C C . LYS A 1 101 ? 5.882 9.578 5.585 1.00 98.25 101 LYS A C 1
ATOM 858 O O . LYS A 1 101 ? 4.764 10.058 5.412 1.00 98.25 101 LYS A O 1
ATOM 863 N N . GLN A 1 102 ? 6.075 8.257 5.678 1.00 98.69 102 GLN A N 1
ATOM 864 C CA . GLN A 1 102 ? 5.014 7.250 5.485 1.00 98.69 102 GLN A CA 1
ATOM 865 C C . GLN A 1 102 ? 3.767 7.506 6.339 1.00 98.69 102 GLN A C 1
ATOM 867 O O . GLN A 1 102 ? 2.659 7.446 5.818 1.00 98.69 102 GLN A O 1
ATOM 872 N N . LYS A 1 103 ? 3.919 7.834 7.631 1.00 98.50 103 LYS A N 1
ATOM 873 C CA . LYS A 1 103 ? 2.768 8.120 8.508 1.00 98.50 103 LYS A CA 1
ATOM 874 C C . LYS A 1 103 ? 1.931 9.293 7.992 1.00 98.50 103 LYS A C 1
ATOM 876 O O . LYS A 1 103 ? 0.714 9.192 7.936 1.00 98.50 103 LYS A O 1
ATOM 881 N N . GLU A 1 104 ? 2.580 10.369 7.554 1.00 98.56 104 GLU A N 1
ATOM 882 C CA . GLU A 1 104 ? 1.904 11.547 7.001 1.00 98.56 104 GLU A CA 1
ATOM 883 C C . GLU A 1 104 ? 1.198 11.213 5.679 1.00 98.56 104 GLU A C 1
ATOM 885 O O . GLU A 1 104 ? 0.018 11.506 5.515 1.00 98.56 104 GLU A O 1
ATOM 890 N N . LYS A 1 105 ? 1.869 10.489 4.774 1.00 98.75 105 LYS A N 1
ATOM 891 C CA . LYS A 1 105 ? 1.246 9.973 3.545 1.00 98.75 105 LYS A CA 1
ATOM 892 C C . LYS A 1 105 ? 0.058 9.058 3.831 1.00 98.75 105 LYS A C 1
ATOM 894 O O . LYS A 1 105 ? -0.948 9.138 3.135 1.00 98.75 105 LYS A O 1
ATOM 899 N N . SER A 1 106 ? 0.158 8.218 4.859 1.00 98.75 106 SER A N 1
ATOM 900 C CA . SER A 1 106 ? -0.902 7.294 5.264 1.00 98.75 106 SER A CA 1
ATOM 901 C C . SER A 1 106 ? -2.157 8.056 5.670 1.00 98.75 106 SER A C 1
ATOM 903 O O . SER A 1 106 ? -3.228 7.728 5.167 1.00 98.75 106 SER A O 1
ATOM 905 N N . ARG A 1 107 ? -2.027 9.139 6.451 1.00 98.69 107 ARG A N 1
ATOM 906 C CA . ARG A 1 107 ? -3.153 10.029 6.801 1.00 98.69 107 ARG A CA 1
ATOM 907 C C . ARG A 1 107 ? -3.876 10.577 5.576 1.00 98.69 107 ARG A C 1
ATOM 909 O O . ARG A 1 107 ? -5.100 10.647 5.564 1.00 98.69 107 ARG A O 1
ATOM 916 N N . LEU A 1 108 ? -3.131 10.914 4.527 1.00 98.50 108 LEU A N 1
ATOM 917 C CA . LEU A 1 108 ? -3.677 11.495 3.299 1.00 98.50 108 LEU A CA 1
ATOM 918 C C . LEU A 1 108 ? -4.170 10.445 2.289 1.00 98.50 108 LEU A C 1
ATOM 920 O O . LEU A 1 108 ? -4.790 10.821 1.297 1.00 98.50 108 LEU A O 1
ATOM 924 N N . GLN A 1 109 ? -3.896 9.156 2.512 1.00 98.69 109 GLN A N 1
ATOM 925 C CA . GLN A 1 109 ? -4.173 8.062 1.574 1.00 98.69 109 GLN A CA 1
ATOM 926 C C . GLN A 1 109 ? -4.883 6.890 2.272 1.00 98.69 109 GLN A C 1
ATOM 928 O O . GLN A 1 109 ? -6.069 6.987 2.588 1.00 98.69 109 GLN A O 1
ATOM 933 N N . GLY A 1 110 ? -4.182 5.775 2.519 1.00 98.69 110 GLY A N 1
ATOM 934 C CA . GLY A 1 110 ? -4.772 4.538 3.044 1.00 98.69 110 GLY A CA 1
ATOM 935 C C . GLY A 1 110 ? -5.462 4.686 4.400 1.00 98.69 110 GLY A C 1
ATOM 936 O O . GLY A 1 110 ? -6.419 3.972 4.682 1.00 98.69 110 GLY A O 1
ATOM 937 N N . GLY A 1 111 ? -5.060 5.671 5.203 1.00 98.75 111 GLY A N 1
ATOM 938 C CA . GLY A 1 111 ? -5.677 6.030 6.476 1.00 98.75 111 GLY A CA 1
ATOM 939 C C . GLY A 1 111 ? -7.154 6.406 6.372 1.00 98.75 111 GLY A C 1
ATOM 940 O O . GLY A 1 111 ? -7.910 6.182 7.315 1.00 98.75 111 GLY A O 1
ATOM 941 N N . VAL A 1 112 ? -7.601 6.911 5.216 1.00 98.56 112 VAL A N 1
ATOM 942 C CA . VAL A 1 112 ? -9.027 7.155 4.944 1.00 98.56 112 VAL A CA 1
ATOM 943 C C . VAL A 1 112 ? -9.800 5.833 4.890 1.00 98.56 112 VAL A C 1
ATOM 945 O O . VAL A 1 112 ? -10.885 5.734 5.459 1.00 98.56 112 VAL A O 1
ATOM 948 N N . LEU A 1 113 ? -9.234 4.796 4.265 1.00 98.75 113 LEU A N 1
ATOM 949 C CA . LEU A 1 113 ? -9.850 3.468 4.211 1.00 98.75 113 LEU A CA 1
ATOM 950 C C . LEU A 1 113 ? -9.754 2.742 5.561 1.00 98.75 113 LEU A C 1
ATOM 952 O O . LEU A 1 113 ? -10.724 2.114 5.977 1.00 98.75 113 LEU A O 1
ATOM 956 N N . VAL A 1 114 ? -8.644 2.900 6.293 1.00 98.88 114 VAL A N 1
ATOM 957 C CA . VAL A 1 114 ? -8.526 2.414 7.682 1.00 98.88 114 VAL A CA 1
ATOM 958 C C . VAL A 1 114 ? -9.625 3.020 8.563 1.00 98.88 114 VAL A C 1
ATOM 960 O O . VAL A 1 114 ? -10.262 2.296 9.327 1.00 98.88 114 VAL A O 1
ATOM 963 N N . LYS A 1 115 ? -9.897 4.327 8.427 1.00 98.69 115 LYS A N 1
ATOM 964 C CA . LYS A 1 115 ? -10.979 5.019 9.147 1.00 98.69 115 LYS A CA 1
ATOM 965 C C . LYS A 1 115 ? -12.346 4.398 8.855 1.00 98.69 115 LYS A C 1
ATOM 967 O O . LYS A 1 115 ? -13.093 4.144 9.798 1.00 98.69 115 LYS A O 1
ATOM 972 N N . GLU A 1 116 ? -12.652 4.137 7.584 1.00 98.50 116 GLU A N 1
ATOM 973 C CA . GLU A 1 116 ? -13.928 3.538 7.166 1.00 98.50 116 GLU A CA 1
ATOM 974 C C . GLU A 1 116 ? -14.099 2.116 7.717 1.00 98.50 116 GLU A C 1
ATOM 976 O O . GLU A 1 116 ? -15.128 1.786 8.310 1.00 98.50 116 GLU A O 1
ATOM 981 N N . ILE A 1 117 ? -13.073 1.271 7.577 1.00 98.62 117 ILE A N 1
ATOM 982 C CA . ILE A 1 117 ? -13.119 -0.115 8.060 1.00 98.62 117 ILE A CA 1
ATOM 983 C C . ILE A 1 117 ? -13.270 -0.141 9.585 1.00 98.62 117 ILE A C 1
ATOM 985 O O . ILE A 1 117 ? -14.151 -0.828 10.105 1.00 98.62 117 ILE A O 1
ATOM 989 N N . LEU A 1 118 ? -12.478 0.659 10.307 1.00 98.56 118 LEU A N 1
ATOM 990 C CA . LEU A 1 118 ? -12.568 0.754 11.764 1.00 98.56 118 LEU A CA 1
ATOM 991 C C . LEU A 1 118 ? -13.942 1.263 12.217 1.00 98.56 118 LEU A C 1
ATOM 993 O O . LEU A 1 118 ? -14.481 0.774 13.212 1.00 98.56 118 LEU A O 1
ATOM 997 N N . TYR A 1 119 ? -14.529 2.223 11.498 1.00 97.56 119 TYR A N 1
ATOM 998 C CA . TYR A 1 119 ? -15.884 2.701 11.766 1.00 97.56 119 TYR A CA 1
ATOM 999 C C . TYR A 1 119 ? -16.919 1.577 11.629 1.00 97.56 119 TYR A C 1
ATOM 1001 O O . TYR A 1 119 ? -17.768 1.415 12.511 1.00 97.56 119 TYR A O 1
ATOM 1009 N N . HIS A 1 120 ? -16.838 0.766 10.573 1.00 97.62 120 HIS A N 1
ATOM 1010 C CA . HIS A 1 120 ? -17.744 -0.366 10.391 1.00 97.62 120 HIS A CA 1
ATOM 1011 C C . HIS A 1 120 ? -17.564 -1.445 11.452 1.00 97.62 120 HIS A C 1
ATOM 1013 O O . HIS A 1 120 ? -18.565 -1.928 11.975 1.00 97.62 120 HIS A O 1
ATOM 1019 N N . MET A 1 121 ? -16.327 -1.768 11.828 1.00 97.38 121 MET A N 1
ATOM 1020 C CA . MET A 1 121 ? -16.053 -2.726 12.903 1.00 97.38 121 MET A CA 1
ATOM 1021 C C . MET A 1 121 ? -16.605 -2.241 14.244 1.00 97.38 121 MET A C 1
ATOM 1023 O O . MET A 1 121 ? -17.326 -2.975 14.911 1.00 97.38 121 MET A O 1
ATOM 1027 N N . LYS A 1 122 ? -16.373 -0.972 14.605 1.00 96.62 122 LYS A N 1
ATOM 1028 C CA . LYS A 1 122 ? -16.966 -0.367 15.811 1.00 96.62 122 LYS A CA 1
ATOM 1029 C C . LYS A 1 122 ? -18.490 -0.331 15.757 1.00 96.62 122 LYS A C 1
ATOM 1031 O O . LYS A 1 122 ? -19.144 -0.514 16.774 1.00 96.62 122 LYS A O 1
ATOM 1036 N N . SER A 1 123 ? -19.067 -0.104 14.583 1.00 95.88 123 SER A N 1
ATOM 1037 C CA . SER A 1 123 ? -20.520 -0.125 14.412 1.00 95.88 123 SER A CA 1
ATOM 1038 C C . SER A 1 123 ? -21.088 -1.542 14.501 1.00 95.88 123 SER A C 1
ATOM 1040 O O . SER A 1 123 ? -22.238 -1.707 14.886 1.00 95.88 123 SER A O 1
ATOM 1042 N N . ALA A 1 124 ? -20.324 -2.569 14.124 1.00 95.50 124 ALA A N 1
ATOM 1043 C CA . ALA A 1 124 ? -20.735 -3.972 14.191 1.00 95.50 124 ALA A CA 1
ATOM 1044 C C . ALA A 1 124 ? -20.782 -4.519 15.627 1.00 95.50 124 ALA A C 1
ATOM 1046 O O . ALA A 1 124 ? -21.445 -5.522 15.865 1.00 95.50 124 ALA A O 1
ATOM 1047 N N . THR A 1 125 ? -20.155 -3.840 16.596 1.00 93.62 125 THR A N 1
ATOM 1048 C CA . THR A 1 125 ? -20.292 -4.187 18.022 1.00 93.62 125 THR A CA 1
ATOM 1049 C C . THR A 1 125 ? -21.623 -3.730 18.625 1.00 93.62 125 THR A C 1
ATOM 1051 O O . THR A 1 125 ? -21.961 -4.119 19.743 1.00 93.62 125 THR A O 1
ATOM 1054 N N . GLN A 1 126 ? -22.383 -2.894 17.907 1.00 91.50 126 GLN A N 1
ATOM 1055 C CA . GLN A 1 126 ? -23.676 -2.388 18.357 1.00 91.50 126 GLN A CA 1
ATOM 1056 C C . GLN A 1 126 ? -24.801 -3.380 18.013 1.00 91.50 126 GLN A C 1
ATOM 1058 O O . GLN A 1 126 ? -24.848 -3.858 16.877 1.00 91.50 126 GLN A O 1
ATOM 1063 N N . PRO A 1 127 ? -25.778 -3.618 18.913 1.00 81.50 127 PRO A N 1
ATOM 1064 C CA . PRO A 1 127 ? -26.807 -4.653 18.733 1.00 81.50 127 PRO A CA 1
ATOM 1065 C C . PRO A 1 127 ? -27.664 -4.524 17.465 1.00 81.50 127 PRO A C 1
ATOM 1067 O O . PRO A 1 127 ? -28.239 -5.499 16.996 1.00 81.50 127 PRO A O 1
ATOM 1070 N N . LEU A 1 128 ? -27.788 -3.310 16.923 1.00 82.06 128 LEU A N 1
ATOM 1071 C CA . LEU A 1 128 ? -28.679 -2.999 15.802 1.00 82.06 128 LEU A CA 1
ATOM 1072 C C . LEU A 1 128 ? -28.022 -3.194 14.425 1.00 82.06 128 LEU A C 1
ATOM 1074 O O . LEU A 1 128 ? -28.711 -3.125 13.401 1.00 82.06 128 LEU A O 1
ATOM 1078 N N . ASN A 1 129 ? -26.708 -3.423 14.361 1.00 83.00 129 ASN A N 1
ATOM 1079 C CA . ASN A 1 129 ? -26.011 -3.575 13.089 1.00 83.00 129 ASN A CA 1
ATOM 1080 C C . ASN A 1 129 ? -25.973 -5.042 12.644 1.00 83.00 129 ASN A C 1
ATOM 1082 O O . ASN A 1 129 ? -25.260 -5.865 13.203 1.00 83.00 129 ASN A O 1
ATOM 1086 N N . HIS A 1 130 ? -26.715 -5.348 11.580 1.00 81.00 130 HIS A N 1
ATOM 1087 C CA . HIS A 1 130 ? -26.849 -6.705 11.045 1.00 81.00 130 HIS A CA 1
ATOM 1088 C C . HIS A 1 130 ? -25.890 -7.001 9.877 1.00 81.00 130 HIS A C 1
ATOM 1090 O O . HIS A 1 130 ? -25.941 -8.088 9.295 1.00 81.00 130 HIS A O 1
ATOM 1096 N N . ARG A 1 131 ? -25.030 -6.048 9.482 1.00 92.44 131 ARG A N 1
ATOM 1097 C CA . ARG A 1 131 ? -24.082 -6.252 8.375 1.00 92.44 131 ARG A CA 1
ATOM 1098 C C . ARG A 1 131 ? -22.957 -7.191 8.803 1.00 92.44 131 ARG A C 1
ATOM 1100 O O . ARG A 1 131 ? -22.153 -6.839 9.655 1.00 92.44 131 ARG A O 1
ATOM 1107 N N . LYS A 1 132 ? -22.893 -8.361 8.159 1.00 94.38 132 LYS A N 1
ATOM 1108 C CA . LYS A 1 132 ? -21.868 -9.391 8.407 1.00 94.38 132 LYS A CA 1
ATOM 1109 C C . LYS A 1 132 ? -20.645 -9.294 7.496 1.00 94.38 132 LYS A C 1
ATOM 1111 O O . LYS A 1 132 ? -19.581 -9.763 7.869 1.00 94.38 132 LYS A O 1
ATOM 1116 N N . LEU A 1 133 ? -20.803 -8.723 6.303 1.00 97.44 133 LEU A N 1
ATOM 1117 C CA . LEU A 1 133 ? -19.750 -8.653 5.295 1.00 97.44 133 LEU A CA 1
ATOM 1118 C C . LEU A 1 133 ? -19.858 -7.344 4.516 1.00 97.44 133 LEU A C 1
ATOM 1120 O O . LEU A 1 133 ? -20.951 -6.939 4.116 1.00 97.44 133 LEU A O 1
ATOM 1124 N N . ILE A 1 134 ? -18.714 -6.707 4.288 1.00 98.06 134 ILE A N 1
ATOM 1125 C CA . ILE A 1 134 ? -18.563 -5.556 3.401 1.00 98.06 134 ILE A CA 1
ATOM 1126 C C . ILE A 1 134 ? -17.442 -5.901 2.427 1.00 98.06 134 ILE A C 1
ATOM 1128 O O . ILE A 1 134 ? -16.348 -6.261 2.852 1.00 98.06 134 ILE A O 1
ATOM 1132 N N . ILE A 1 135 ? -17.726 -5.813 1.128 1.00 98.31 135 ILE A N 1
ATOM 1133 C CA . ILE A 1 135 ? -16.760 -6.124 0.073 1.00 98.31 135 ILE A CA 1
ATOM 1134 C C . ILE A 1 135 ? -16.390 -4.831 -0.644 1.00 98.31 135 ILE A C 1
ATOM 1136 O O . ILE A 1 135 ? -17.253 -4.145 -1.193 1.00 98.31 135 ILE A O 1
ATOM 1140 N N . TYR A 1 136 ? -15.094 -4.533 -0.675 1.00 98.31 136 TYR A N 1
ATOM 1141 C CA . TYR A 1 136 ? -14.529 -3.425 -1.433 1.00 98.31 136 TYR A CA 1
ATOM 1142 C C . TYR A 1 136 ? -13.779 -3.964 -2.652 1.00 98.31 136 TYR A C 1
ATOM 1144 O O . TYR A 1 136 ? -12.656 -4.444 -2.535 1.00 98.31 136 TYR A O 1
ATOM 1152 N N . SER A 1 137 ? -14.397 -3.880 -3.832 1.00 98.38 137 SER A N 1
ATOM 1153 C CA . SER A 1 137 ? -13.718 -4.180 -5.098 1.00 98.38 137 SER A CA 1
ATOM 1154 C C . SER A 1 137 ? -12.938 -2.951 -5.558 1.00 98.38 137 SER A C 1
ATOM 1156 O O . SER A 1 137 ? -13.537 -1.904 -5.810 1.00 98.38 137 SER A O 1
ATOM 1158 N N . ALA A 1 138 ? -11.614 -3.064 -5.644 1.00 98.12 138 ALA A N 1
ATOM 1159 C CA . ALA A 1 138 ? -10.727 -1.928 -5.883 1.00 98.12 138 ALA A CA 1
ATOM 1160 C C . ALA A 1 138 ? -9.469 -2.327 -6.679 1.00 98.12 138 ALA A C 1
ATOM 1162 O O . ALA A 1 138 ? -9.492 -3.297 -7.433 1.00 98.12 138 ALA A O 1
ATOM 1163 N N . HIS A 1 139 ? -8.394 -1.551 -6.534 1.00 98.31 139 HIS A N 1
ATOM 1164 C CA . HIS A 1 139 ? -7.146 -1.696 -7.280 1.00 98.31 139 HIS A CA 1
ATOM 1165 C C . HIS A 1 139 ? -6.000 -2.171 -6.378 1.00 98.31 139 HIS A C 1
ATOM 1167 O O . HIS A 1 139 ? -6.081 -2.104 -5.149 1.00 98.31 139 HIS A O 1
ATOM 1173 N N . ASP A 1 140 ? -4.904 -2.601 -6.992 1.00 98.31 140 ASP A N 1
ATOM 1174 C CA . ASP A 1 140 ? -3.636 -2.890 -6.319 1.00 98.31 140 ASP A CA 1
ATOM 1175 C C . ASP A 1 140 ? -3.131 -1.691 -5.499 1.00 98.31 140 ASP A C 1
ATOM 1177 O O . ASP A 1 140 ? -2.762 -1.842 -4.336 1.00 98.31 140 ASP A O 1
ATOM 1181 N N . THR A 1 141 ? -3.237 -0.473 -6.031 1.00 98.44 141 THR A N 1
ATOM 1182 C CA . THR A 1 141 ? -2.933 0.771 -5.313 1.00 98.44 141 THR A CA 1
ATOM 1183 C C . THR A 1 141 ? -3.763 0.926 -4.040 1.00 98.44 141 THR A C 1
ATOM 1185 O O . THR A 1 141 ? -3.249 1.407 -3.032 1.00 98.44 141 THR A O 1
ATOM 1188 N N . THR A 1 142 ? -5.022 0.482 -4.042 1.00 98.81 142 THR A N 1
ATOM 1189 C CA . THR A 1 142 ? -5.908 0.502 -2.869 1.00 98.81 142 THR A CA 1
ATOM 1190 C C . THR A 1 142 ? -5.447 -0.490 -1.808 1.00 98.81 142 THR A C 1
ATOM 1192 O O . THR A 1 142 ? -5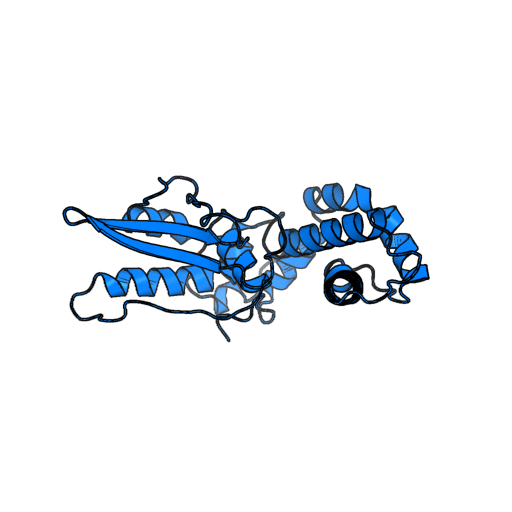.351 -0.123 -0.635 1.00 98.81 142 THR A O 1
ATOM 1195 N N . VAL A 1 143 ? -5.120 -1.723 -2.211 1.00 98.81 143 VAL A N 1
ATOM 1196 C CA . VAL A 1 143 ? -4.599 -2.762 -1.306 1.00 98.81 143 VAL A CA 1
ATOM 1197 C C . VAL A 1 143 ? -3.277 -2.312 -0.690 1.00 98.81 143 VAL A C 1
ATOM 1199 O O . VAL A 1 143 ? -3.128 -2.337 0.533 1.00 98.81 143 VAL A O 1
ATOM 1202 N N . SER A 1 144 ? -2.341 -1.828 -1.509 1.00 98.75 144 SER A N 1
ATOM 1203 C CA . SER A 1 144 ? -1.052 -1.325 -1.035 1.00 98.75 144 SER A CA 1
ATOM 1204 C C . SER A 1 144 ? -1.211 -0.116 -0.126 1.00 98.75 144 SER A C 1
ATOM 1206 O O . SER A 1 144 ? -0.579 -0.077 0.921 1.00 98.75 144 SER A O 1
ATOM 1208 N N . ALA A 1 145 ? -2.069 0.853 -0.457 1.00 98.81 145 ALA A N 1
ATOM 1209 C CA . ALA A 1 145 ? -2.291 2.011 0.406 1.00 98.81 145 ALA A CA 1
ATOM 1210 C C . ALA A 1 145 ? -2.834 1.604 1.782 1.00 98.81 145 ALA A C 1
ATOM 1212 O O . ALA A 1 145 ? -2.352 2.109 2.797 1.00 98.81 145 ALA A O 1
ATOM 1213 N N . LEU A 1 146 ? -3.808 0.686 1.822 1.00 98.94 146 LEU A N 1
ATOM 1214 C CA . LEU A 1 146 ? -4.364 0.151 3.066 1.00 98.94 146 LEU A CA 1
ATOM 1215 C C . LEU A 1 146 ? -3.279 -0.529 3.905 1.00 98.94 146 LEU A C 1
ATOM 1217 O O . LEU A 1 146 ? -3.088 -0.174 5.066 1.00 98.94 146 LEU A O 1
ATOM 1221 N N . GLN A 1 147 ? -2.530 -1.458 3.310 1.00 98.88 147 GLN A N 1
ATOM 1222 C CA . GLN A 1 147 ? -1.487 -2.196 4.022 1.00 98.88 147 GLN A CA 1
ATOM 1223 C C . GLN A 1 147 ? -0.309 -1.307 4.438 1.00 98.88 147 GLN A C 1
ATOM 1225 O O . GLN A 1 147 ? 0.272 -1.534 5.493 1.00 98.88 147 GLN A O 1
ATOM 1230 N N . MET A 1 148 ? 0.031 -0.274 3.662 1.00 98.81 148 MET A N 1
ATOM 1231 C CA . MET A 1 148 ? 1.056 0.715 4.022 1.00 98.81 148 MET A CA 1
ATOM 1232 C C . MET A 1 148 ? 0.615 1.599 5.193 1.00 98.81 148 MET A C 1
ATOM 1234 O O . MET A 1 148 ? 1.436 1.934 6.046 1.00 98.81 148 MET A O 1
ATOM 1238 N N . ALA A 1 149 ? -0.673 1.953 5.263 1.00 98.88 149 ALA A N 1
ATOM 1239 C CA . ALA A 1 149 ? -1.232 2.694 6.393 1.00 98.88 149 ALA A CA 1
ATOM 1240 C C . ALA A 1 149 ? -1.300 1.844 7.669 1.00 98.88 149 ALA A C 1
ATOM 1242 O O . ALA A 1 149 ? -1.061 2.360 8.757 1.00 98.88 149 ALA A O 1
ATOM 1243 N N . LEU A 1 150 ? -1.580 0.547 7.529 1.00 98.88 150 LEU A N 1
ATOM 1244 C CA . LEU A 1 150 ? -1.529 -0.436 8.615 1.00 98.88 150 LEU A CA 1
ATOM 1245 C C . LEU A 1 150 ? -0.098 -0.904 8.940 1.00 98.88 150 LEU A C 1
ATOM 1247 O O . LEU A 1 150 ? 0.091 -1.627 9.907 1.00 98.88 150 LEU A O 1
ATOM 1251 N N . ASP A 1 151 ? 0.901 -0.497 8.155 1.00 98.75 151 ASP A N 1
ATOM 1252 C CA . ASP A 1 151 ? 2.308 -0.897 8.297 1.00 98.75 151 ASP A CA 1
ATOM 1253 C C . ASP A 1 151 ? 2.533 -2.427 8.259 1.00 98.75 151 ASP A C 1
ATOM 1255 O O . ASP A 1 151 ? 3.331 -2.991 9.002 1.00 98.75 151 ASP A O 1
ATOM 1259 N N . VAL A 1 152 ? 1.800 -3.108 7.370 1.00 98.75 152 VAL A N 1
ATOM 1260 C CA . VAL A 1 152 ? 1.851 -4.570 7.144 1.00 98.75 152 VAL A CA 1
ATOM 1261 C C . VAL A 1 152 ? 2.111 -4.946 5.678 1.00 98.75 152 VAL A C 1
ATOM 1263 O O . VAL A 1 152 ? 2.000 -6.111 5.299 1.00 98.75 152 VAL A O 1
ATOM 1266 N N . TYR A 1 153 ? 2.428 -3.968 4.825 1.00 98.69 153 TYR A N 1
ATOM 1267 C CA . TYR A 1 153 ? 2.701 -4.203 3.406 1.00 98.69 153 TYR A CA 1
ATOM 1268 C C . TYR A 1 153 ? 4.024 -4.950 3.206 1.00 98.69 153 TYR A C 1
ATOM 1270 O O . TYR A 1 153 ? 5.060 -4.564 3.742 1.00 98.69 153 TYR A O 1
ATOM 1278 N N . ASN A 1 154 ? 4.011 -5.990 2.373 1.00 98.06 154 ASN A N 1
ATOM 1279 C CA . ASN A 1 154 ? 5.175 -6.854 2.148 1.00 98.06 154 ASN A CA 1
ATOM 1280 C C . ASN A 1 154 ? 6.156 -6.338 1.072 1.00 98.06 154 ASN A C 1
ATOM 1282 O O . ASN A 1 154 ? 7.160 -6.991 0.794 1.00 98.06 154 ASN A O 1
ATOM 1286 N N . GLY A 1 155 ? 5.876 -5.189 0.446 1.00 97.12 155 GLY A N 1
ATOM 1287 C CA . GLY A 1 155 ? 6.729 -4.601 -0.592 1.00 97.12 155 GLY A CA 1
ATOM 1288 C C . GLY A 1 155 ? 6.520 -5.158 -2.004 1.00 97.12 155 GLY A C 1
ATOM 1289 O O . GLY A 1 155 ? 7.166 -4.674 -2.931 1.00 97.12 155 GLY A O 1
ATOM 1290 N N . ILE A 1 156 ? 5.629 -6.134 -2.189 1.00 97.69 156 ILE A N 1
ATOM 1291 C CA . ILE A 1 156 ? 5.373 -6.799 -3.473 1.00 97.69 156 ILE A CA 1
ATOM 1292 C C . ILE A 1 156 ? 4.089 -6.236 -4.085 1.00 97.69 156 ILE A C 1
ATOM 1294 O O . ILE A 1 156 ? 3.093 -6.076 -3.379 1.00 97.69 156 ILE A O 1
ATOM 1298 N N . LEU A 1 157 ? 4.096 -5.981 -5.400 1.00 98.25 157 LEU A N 1
ATOM 1299 C CA . LEU A 1 157 ? 2.893 -5.577 -6.138 1.00 98.25 157 LEU A CA 1
ATOM 1300 C C . LEU A 1 157 ? 1.733 -6.546 -5.842 1.00 98.25 157 LEU A C 1
ATOM 1302 O O . LEU A 1 157 ? 1.914 -7.754 -6.036 1.00 98.25 157 LEU A O 1
ATOM 1306 N N . PRO A 1 158 ? 0.563 -6.057 -5.391 1.00 98.56 158 PRO A N 1
ATOM 1307 C CA . PRO A 1 158 ? -0.594 -6.906 -5.148 1.00 98.56 158 PRO A CA 1
ATOM 1308 C C . PRO A 1 158 ? -0.987 -7.704 -6.399 1.00 98.56 158 PRO A C 1
ATOM 1310 O O . PRO A 1 158 ? -1.310 -7.105 -7.426 1.00 98.56 158 PRO A O 1
ATOM 1313 N N . PRO A 1 159 ? -0.970 -9.049 -6.349 1.00 97.69 159 PRO A N 1
ATOM 1314 C CA . PRO A 1 159 ? -1.366 -9.870 -7.489 1.00 97.69 159 PRO A CA 1
ATOM 1315 C C . PRO A 1 159 ? -2.844 -9.690 -7.856 1.00 97.69 159 PRO A C 1
ATOM 1317 O O . PRO A 1 159 ? -3.662 -9.263 -7.032 1.00 97.69 159 PRO A O 1
ATOM 1320 N N . HIS A 1 160 ? -3.214 -10.082 -9.078 1.00 97.31 160 HIS A N 1
ATOM 1321 C CA . HIS A 1 160 ? -4.620 -10.143 -9.478 1.00 97.31 160 HIS A CA 1
ATOM 1322 C C . HIS A 1 160 ? -5.438 -10.992 -8.497 1.00 97.31 160 HIS A C 1
ATOM 1324 O O . HIS A 1 160 ? -4.992 -12.050 -8.055 1.00 97.31 160 HIS A O 1
ATOM 1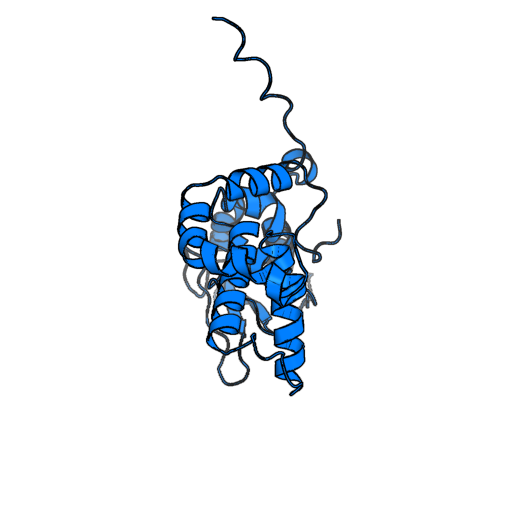330 N N . ALA A 1 161 ? -6.641 -10.511 -8.169 1.00 97.81 161 ALA A N 1
ATOM 1331 C CA . ALA A 1 161 ? -7.552 -11.119 -7.196 1.00 97.81 161 ALA A CA 1
ATOM 1332 C C . ALA A 1 161 ? -6.977 -11.298 -5.776 1.00 97.81 161 ALA A C 1
ATOM 1334 O O . ALA A 1 161 ? -7.566 -12.016 -4.963 1.00 97.81 161 ALA A O 1
ATOM 1335 N N . SER A 1 162 ? -5.862 -10.633 -5.451 1.00 98.38 162 SER A N 1
ATOM 1336 C CA . SER A 1 162 ? -5.384 -10.579 -4.075 1.00 98.38 162 SER A CA 1
ATOM 1337 C C . SER A 1 162 ? -6.407 -9.891 -3.168 1.00 98.38 162 SER A C 1
ATOM 1339 O O . SER A 1 162 ? -7.111 -8.963 -3.572 1.00 98.38 162 SER A O 1
ATOM 1341 N N . CYS A 1 163 ? -6.521 -10.376 -1.934 1.00 98.75 163 CYS A N 1
ATOM 1342 C CA . CYS A 1 163 ? -7.547 -9.941 -0.998 1.00 98.75 163 CYS A CA 1
ATOM 1343 C C .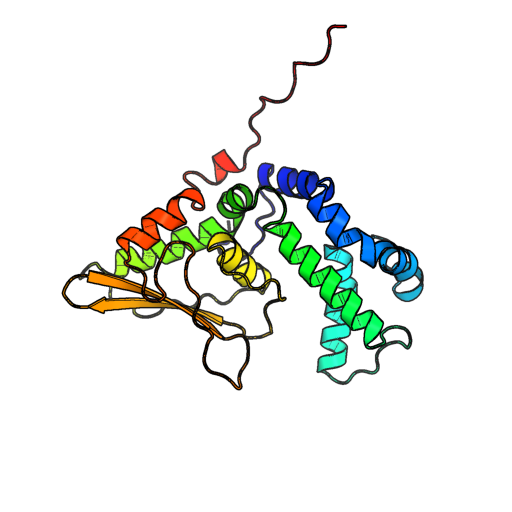 CYS A 1 163 ? -6.949 -9.713 0.389 1.00 98.75 163 CYS A C 1
ATOM 1345 O O . CYS A 1 163 ? -6.336 -10.613 0.965 1.00 98.75 163 CYS A O 1
ATOM 1347 N N . HIS A 1 164 ? -7.133 -8.505 0.921 1.00 98.88 164 HIS A N 1
ATOM 1348 C CA . HIS A 1 164 ? -6.863 -8.195 2.320 1.00 98.88 164 HIS A CA 1
ATOM 1349 C C . HIS A 1 164 ? -8.150 -8.387 3.124 1.00 98.88 164 HIS A C 1
ATOM 1351 O O . HIS A 1 164 ? -9.146 -7.702 2.885 1.00 98.88 164 HIS A O 1
ATOM 1357 N N . LEU A 1 165 ? -8.118 -9.334 4.051 1.00 98.81 165 LEU A N 1
ATOM 1358 C CA . LEU A 1 165 ? -9.228 -9.697 4.917 1.00 98.81 165 LEU A CA 1
ATOM 1359 C C . LEU A 1 165 ? -9.017 -9.026 6.272 1.00 98.81 165 LEU A C 1
ATOM 1361 O O . LEU A 1 165 ? -7.907 -9.043 6.805 1.00 98.81 165 LEU A O 1
ATOM 1365 N N . MET A 1 166 ? -10.083 -8.459 6.829 1.00 98.75 166 MET A N 1
ATOM 1366 C CA . MET A 1 166 ? -10.103 -7.986 8.208 1.00 98.75 166 MET A CA 1
ATOM 1367 C C . MET A 1 166 ? -11.377 -8.487 8.874 1.00 98.75 166 MET A C 1
ATOM 1369 O O . MET A 1 166 ? -12.485 -8.140 8.459 1.00 98.75 166 MET A O 1
ATOM 1373 N N . GLU A 1 167 ? -11.211 -9.306 9.899 1.00 98.69 167 GLU A N 1
ATOM 1374 C CA . GLU A 1 167 ? -12.283 -10.046 10.552 1.00 98.69 167 GLU A CA 1
ATOM 1375 C C . GLU A 1 167 ? -12.447 -9.555 11.986 1.00 98.69 167 GLU A C 1
ATOM 1377 O O . GLU A 1 167 ? -11.463 -9.277 12.669 1.00 98.69 167 GLU A O 1
ATOM 1382 N N . LEU A 1 168 ? -13.698 -9.421 12.433 1.00 98.44 168 LEU A N 1
ATOM 1383 C CA . LEU A 1 168 ? -14.033 -8.999 13.789 1.00 98.44 168 LEU A CA 1
ATOM 1384 C C . LEU A 1 168 ? -14.606 -10.189 14.561 1.00 98.44 168 LEU A C 1
ATOM 1386 O O . LEU A 1 168 ? -15.700 -10.665 14.255 1.00 98.44 168 LEU A O 1
ATOM 1390 N N . TYR A 1 169 ? -13.883 -10.623 15.582 1.00 98.12 169 TYR A N 1
ATOM 1391 C CA . TYR A 1 169 ? -14.259 -11.706 16.482 1.00 98.12 169 TYR A CA 1
ATOM 1392 C C . TYR A 1 169 ? -14.798 -11.157 17.802 1.00 98.12 169 TYR A C 1
ATOM 1394 O O . TYR A 1 169 ? -14.443 -10.053 18.216 1.00 98.12 169 TYR A O 1
ATOM 1402 N N . PHE A 1 170 ? -15.643 -11.940 18.473 1.00 96.88 170 PHE A N 1
ATOM 1403 C CA . PHE A 1 170 ? -16.122 -11.668 19.827 1.00 96.88 170 PHE A CA 1
ATOM 1404 C C . PHE A 1 170 ? -15.837 -12.875 20.719 1.00 96.88 170 PHE A C 1
ATOM 1406 O O . PHE A 1 170 ? -16.352 -13.966 20.471 1.00 96.88 170 PHE A O 1
ATOM 1413 N N . GLU A 1 171 ? -15.044 -12.677 21.768 1.00 96.06 171 GLU A N 1
ATOM 1414 C CA . GLU A 1 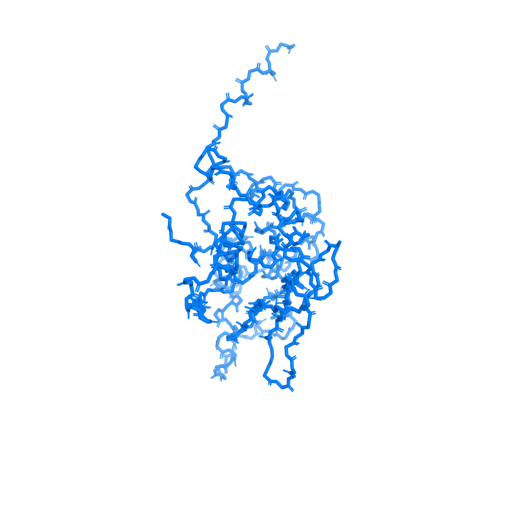171 ? -14.711 -13.712 22.743 1.00 96.06 171 GLU A CA 1
ATOM 1415 C C . GLU A 1 171 ? -14.772 -13.134 24.163 1.00 96.06 171 GLU A C 1
ATOM 1417 O O . GLU A 1 171 ? -14.193 -12.091 24.451 1.00 96.06 171 GLU A O 1
ATOM 1422 N N . LYS A 1 172 ? -15.479 -13.824 25.072 1.00 95.19 172 LYS A N 1
ATOM 1423 C CA . LYS A 1 172 ? -15.525 -13.514 26.520 1.00 95.19 172 LYS A CA 1
ATOM 1424 C C . LYS A 1 172 ? -15.849 -12.047 26.861 1.00 95.19 172 LYS A C 1
ATOM 1426 O O . LYS A 1 172 ? -15.390 -11.534 27.874 1.00 95.19 172 LYS A O 1
ATOM 1431 N N . GLY A 1 173 ? -16.688 -11.389 26.058 1.00 94.81 173 GLY A N 1
ATOM 1432 C CA . GLY A 1 173 ? -17.087 -9.996 26.295 1.00 94.81 173 GLY A CA 1
ATOM 1433 C C . GLY A 1 173 ? -16.215 -8.953 25.593 1.00 94.81 173 GLY A C 1
ATOM 1434 O O . GLY A 1 173 ? -16.548 -7.771 25.649 1.00 94.81 173 GLY A O 1
ATOM 1435 N N . GLU A 1 174 ? -15.157 -9.366 24.897 1.00 97.19 174 GLU A N 1
ATOM 1436 C CA . GLU A 1 174 ? -14.239 -8.483 24.180 1.00 97.19 174 GLU A CA 1
ATOM 1437 C C . GLU A 1 174 ? -14.235 -8.761 22.673 1.00 97.19 174 GLU A C 1
ATOM 1439 O O . GLU A 1 174 ? -14.574 -9.853 22.215 1.00 97.19 174 GLU A O 1
ATOM 1444 N N . TYR A 1 175 ? -13.863 -7.742 21.896 1.00 98.25 175 TYR A N 1
ATOM 1445 C CA . TYR A 1 175 ? -13.781 -7.817 20.440 1.00 98.25 175 TYR A CA 1
ATOM 1446 C C . TYR A 1 175 ? -12.331 -7.788 19.967 1.00 98.25 175 TYR A C 1
ATOM 1448 O O . TYR A 1 175 ? -11.537 -6.980 20.456 1.00 98.25 175 TYR A O 1
ATOM 1456 N N . PHE A 1 176 ? -12.020 -8.597 18.958 1.00 98.62 176 PHE A N 1
ATOM 1457 C CA . PHE A 1 176 ? -10.675 -8.759 18.407 1.00 98.62 176 PHE A CA 1
ATOM 1458 C C . PHE A 1 176 ? -10.698 -8.617 16.888 1.00 98.62 176 PHE A C 1
ATOM 1460 O O . PHE A 1 176 ? -11.647 -9.047 16.237 1.00 98.62 176 PHE A O 1
ATOM 1467 N N . ILE A 1 177 ? -9.663 -7.996 16.329 1.00 98.75 177 ILE A N 1
ATOM 1468 C CA . ILE A 1 177 ? -9.452 -7.873 14.890 1.00 98.75 177 ILE A CA 1
ATOM 1469 C C . ILE A 1 177 ? -8.329 -8.816 14.482 1.00 98.75 177 ILE A C 1
ATOM 1471 O O . ILE A 1 177 ? -7.224 -8.733 15.022 1.00 98.75 177 ILE A O 1
ATOM 1475 N N . GLU A 1 178 ? -8.604 -9.639 13.480 1.00 98.81 178 GLU A N 1
ATOM 1476 C CA . GLU A 1 178 ? -7.610 -10.460 12.795 1.00 98.81 178 GLU A CA 1
ATOM 1477 C C . GLU A 1 178 ? -7.495 -10.011 11.344 1.00 98.81 178 GLU A C 1
ATOM 1479 O O . GLU A 1 178 ? -8.490 -9.666 10.701 1.00 98.81 178 GLU A O 1
ATOM 1484 N N . MET A 1 179 ? -6.267 -9.967 10.833 1.00 98.81 179 MET A N 1
ATOM 1485 C CA . MET A 1 179 ? -5.990 -9.536 9.468 1.00 98.81 179 MET A CA 1
ATOM 1486 C C . MET A 1 179 ? -5.290 -10.645 8.702 1.00 98.81 179 MET A C 1
ATOM 1488 O O . MET A 1 179 ? -4.354 -11.268 9.205 1.00 98.81 179 MET A O 1
ATOM 1492 N N . TYR A 1 180 ? -5.693 -10.826 7.450 1.00 98.88 180 TYR A N 1
ATOM 1493 C CA . TYR A 1 180 ? -5.083 -11.803 6.563 1.00 98.88 180 TYR A CA 1
ATOM 1494 C C . TYR A 1 180 ? -4.865 -11.225 5.169 1.00 98.88 180 TYR A C 1
ATOM 1496 O O . TYR A 1 180 ? -5.551 -10.296 4.738 1.00 98.88 180 TYR A O 1
ATOM 1504 N N . TYR A 1 181 ? -3.909 -11.783 4.435 1.00 98.81 181 TYR A N 1
ATOM 1505 C CA . TYR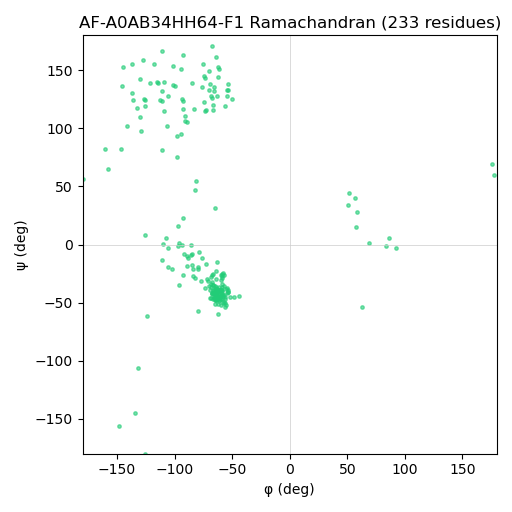 A 1 181 ? -3.663 -11.432 3.046 1.00 98.81 181 TYR A CA 1
ATOM 1506 C C . TYR A 1 181 ? -3.573 -12.678 2.181 1.00 98.81 181 TYR A C 1
ATOM 1508 O O . TYR A 1 181 ? -2.613 -13.442 2.250 1.00 98.81 181 TYR A O 1
ATOM 1516 N N . ARG A 1 182 ? -4.594 -12.870 1.348 1.00 98.62 182 ARG A N 1
ATOM 1517 C CA . ARG A 1 182 ? -4.638 -13.928 0.346 1.00 98.62 182 ARG A CA 1
ATOM 1518 C C . ARG A 1 182 ? -4.132 -13.370 -0.976 1.00 98.62 182 ARG A C 1
ATOM 1520 O O . ARG A 1 182 ? -4.889 -12.742 -1.709 1.00 98.62 182 ARG A O 1
ATOM 1527 N N . ASN A 1 183 ? -2.852 -13.562 -1.266 1.00 97.69 183 ASN A N 1
ATOM 1528 C CA . ASN A 1 183 ? -2.189 -13.096 -2.491 1.00 97.69 183 ASN A CA 1
ATOM 1529 C C . ASN A 1 183 ? -1.811 -14.233 -3.452 1.00 97.69 183 ASN A C 1
ATOM 1531 O O . ASN A 1 183 ? -1.277 -13.969 -4.525 1.00 97.69 183 ASN A O 1
ATOM 1535 N N . GLU A 1 184 ? -2.113 -15.476 -3.096 1.00 95.56 184 GLU A N 1
ATOM 1536 C CA . GLU A 1 184 ? -1.936 -16.651 -3.939 1.00 95.56 184 GLU A CA 1
ATOM 1537 C C . GLU A 1 184 ? -3.060 -17.660 -3.691 1.00 95.56 184 GLU A C 1
ATOM 1539 O O . GLU A 1 184 ? -3.688 -17.677 -2.635 1.00 95.56 184 GLU A O 1
ATOM 1544 N N . THR A 1 185 ? -3.374 -18.471 -4.704 1.00 96.12 185 THR A N 1
ATOM 1545 C CA . THR A 1 185 ? -4.529 -19.386 -4.637 1.00 96.12 185 THR A CA 1
ATOM 1546 C C . THR A 1 185 ? -4.200 -20.705 -3.940 1.00 96.12 185 THR A C 1
ATOM 1548 O O . THR A 1 185 ? -5.101 -21.320 -3.378 1.00 96.12 185 THR A O 1
ATOM 1551 N N . GLN A 1 186 ? -2.932 -21.124 -3.979 1.00 96.44 186 GLN A N 1
ATOM 1552 C CA . GLN A 1 186 ? -2.495 -22.459 -3.554 1.00 96.44 186 GLN A CA 1
ATOM 1553 C C . GLN A 1 186 ? -2.232 -22.589 -2.052 1.00 96.44 186 GLN A C 1
ATOM 1555 O O . GLN A 1 186 ? -2.012 -23.697 -1.573 1.00 96.44 186 GLN A O 1
ATOM 1560 N N . HIS A 1 187 ? -2.254 -21.478 -1.318 1.00 95.06 187 HIS A N 1
ATOM 1561 C CA . HIS A 1 187 ? -2.021 -21.458 0.118 1.00 95.06 187 HIS A CA 1
ATOM 1562 C C . HIS A 1 187 ? -3.151 -20.726 0.837 1.00 95.06 187 HIS A C 1
ATOM 1564 O O . HIS A 1 187 ? -3.885 -19.920 0.253 1.00 95.06 187 HIS A O 1
ATOM 1570 N N . GLU A 1 188 ? -3.277 -21.029 2.125 1.00 97.19 188 GLU A N 1
ATOM 1571 C CA . GLU A 1 188 ? -4.143 -20.286 3.029 1.00 97.19 188 GLU A CA 1
ATOM 1572 C C . GLU A 1 188 ? -3.692 -18.816 3.138 1.00 97.19 188 GLU A C 1
ATOM 1574 O O . GLU A 1 188 ? -2.503 -18.522 2.964 1.00 97.19 188 GLU A O 1
ATOM 1579 N N . PRO A 1 189 ? -4.612 -17.877 3.430 1.00 98.19 189 PRO A N 1
ATOM 1580 C CA . PRO A 1 189 ? -4.272 -16.470 3.612 1.00 98.19 189 PRO A CA 1
ATOM 1581 C C . PRO A 1 189 ? -3.154 -16.267 4.645 1.00 98.19 189 PRO A C 1
ATOM 1583 O O . PRO A 1 189 ? -3.212 -16.790 5.759 1.00 98.19 189 PRO A O 1
ATOM 1586 N N . HIS A 1 190 ? -2.154 -15.449 4.315 1.00 98.19 190 HIS A N 1
ATOM 1587 C CA . HIS A 1 190 ? -1.086 -15.127 5.258 1.00 98.19 190 HIS A CA 1
ATOM 1588 C C . HIS A 1 190 ? -1.632 -14.283 6.407 1.00 98.19 190 HIS A C 1
ATOM 1590 O O . HIS A 1 190 ? -2.236 -13.238 6.163 1.00 98.19 190 HIS A O 1
ATOM 1596 N N . SER A 1 191 ? -1.384 -14.692 7.651 1.00 98.38 191 SER A N 1
ATOM 1597 C CA . SER A 1 191 ? -1.719 -13.872 8.817 1.00 98.38 191 SER A CA 1
ATOM 1598 C C . SER A 1 191 ? -0.868 -12.598 8.841 1.00 98.38 191 SER A C 1
ATOM 1600 O O . SER A 1 191 ? 0.354 -12.647 8.679 1.00 98.38 191 SER A O 1
ATOM 1602 N N . LEU A 1 192 ? -1.520 -11.454 9.044 1.00 98.75 192 LEU A N 1
ATOM 1603 C CA . LEU A 1 192 ? -0.890 -10.149 9.195 1.00 98.75 192 LEU A CA 1
ATOM 1604 C C . LEU A 1 192 ? -1.065 -9.663 10.632 1.00 98.75 192 LEU A C 1
ATOM 1606 O O . LEU A 1 192 ? -2.165 -9.669 11.176 1.00 98.75 192 LEU A O 1
ATOM 1610 N N . THR A 1 193 ? 0.019 -9.189 11.241 1.00 98.69 193 THR A N 1
ATOM 1611 C CA . THR A 1 193 ? -0.002 -8.649 12.607 1.00 98.69 193 THR A CA 1
ATOM 1612 C C . THR A 1 193 ? 0.280 -7.158 12.577 1.00 98.69 193 THR A C 1
ATOM 1614 O O . THR A 1 193 ? 1.314 -6.737 12.062 1.00 98.69 193 THR A O 1
ATOM 1617 N N . LEU A 1 194 ? -0.627 -6.362 13.150 1.00 98.69 194 LEU A N 1
ATOM 1618 C CA . LEU A 1 194 ? -0.420 -4.925 13.300 1.00 98.69 194 LEU A CA 1
ATOM 1619 C C . LEU A 1 194 ? 0.794 -4.678 14.217 1.00 98.69 194 LEU A C 1
ATOM 1621 O O . LEU A 1 194 ? 0.807 -5.214 15.333 1.00 98.69 194 LEU A O 1
ATOM 1625 N N . PRO A 1 195 ? 1.792 -3.870 13.8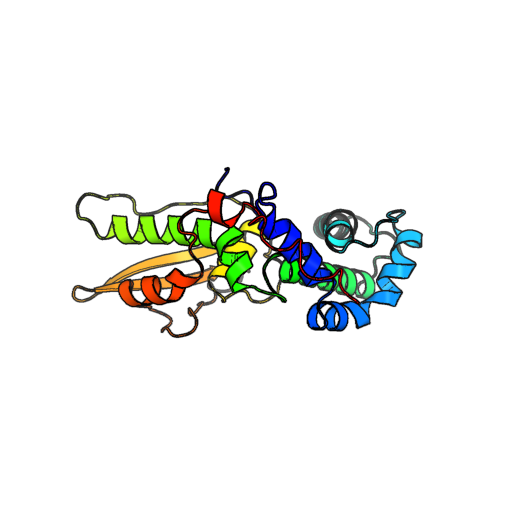14 1.00 98.62 195 PRO A N 1
ATOM 1626 C CA . PRO A 1 195 ? 2.945 -3.594 14.663 1.00 98.62 195 PRO A CA 1
ATOM 1627 C C . PRO A 1 195 ? 2.533 -3.058 16.042 1.00 98.62 195 PRO A C 1
ATOM 1629 O O . PRO A 1 195 ? 1.763 -2.106 16.157 1.00 98.62 195 PRO A O 1
ATOM 1632 N N . GLY A 1 196 ? 3.041 -3.688 17.106 1.00 98.31 196 GLY A N 1
ATOM 1633 C CA . GLY A 1 196 ? 2.670 -3.365 18.491 1.00 98.31 196 GLY A CA 1
ATOM 1634 C C . GLY A 1 196 ? 1.420 -4.085 19.019 1.00 98.31 196 GLY A C 1
ATOM 1635 O O . GLY A 1 196 ? 1.002 -3.815 20.152 1.00 98.31 196 GLY A O 1
ATOM 1636 N N . CYS A 1 197 ? 0.843 -5.012 18.248 1.00 98.44 197 CYS A N 1
ATOM 1637 C CA . CYS A 1 197 ? -0.272 -5.864 18.659 1.00 98.44 197 CYS A CA 1
ATOM 1638 C C . CYS A 1 197 ? 0.020 -7.367 18.478 1.00 98.44 197 CYS A C 1
ATOM 1640 O O . CYS A 1 197 ? 1.106 -7.765 18.063 1.00 98.44 197 CYS A O 1
ATOM 1642 N N . THR A 1 198 ? -0.955 -8.200 18.833 1.00 98.00 198 THR A N 1
ATOM 1643 C CA . THR A 1 198 ? -1.002 -9.649 18.575 1.00 98.00 198 THR A CA 1
ATOM 1644 C C . THR A 1 198 ? -1.743 -9.943 17.262 1.00 98.00 198 THR A C 1
ATOM 1646 O O . THR A 1 198 ? -2.476 -9.068 16.798 1.00 98.00 198 THR A O 1
ATOM 1649 N N . PRO A 1 199 ? -1.605 -11.151 16.666 1.00 98.31 199 PRO A N 1
ATOM 1650 C CA . PRO A 1 199 ? -2.364 -11.530 15.467 1.00 98.31 199 PRO A CA 1
ATOM 1651 C C . PRO A 1 199 ? -3.883 -11.365 15.635 1.00 98.31 199 PRO A C 1
ATOM 1653 O O . PRO A 1 199 ? -4.546 -10.866 14.735 1.00 98.31 199 PRO A O 1
ATOM 1656 N N . SER A 1 200 ? -4.397 -11.704 16.824 1.00 98.50 200 SER A N 1
ATOM 1657 C CA . SER A 1 200 ? -5.753 -11.377 17.275 1.00 98.50 200 SER A CA 1
ATOM 1658 C C . SER A 1 200 ? -5.690 -10.133 18.161 1.00 98.50 200 SER A C 1
ATOM 1660 O O . SER A 1 200 ? -5.343 -10.208 19.343 1.00 98.50 200 SER A O 1
ATOM 1662 N N . CYS A 1 201 ? -5.878 -8.958 17.562 1.00 98.75 201 CYS A N 1
ATOM 1663 C CA . CYS A 1 201 ? -5.618 -7.665 18.195 1.00 98.75 201 CYS A CA 1
ATOM 1664 C C . CYS A 1 201 ? -6.889 -7.115 18.864 1.00 98.75 201 CYS A C 1
ATOM 1666 O O . CYS A 1 201 ? -7.880 -6.917 18.161 1.00 98.75 201 CYS A O 1
ATOM 1668 N N . PRO A 1 202 ? -6.899 -6.800 20.176 1.00 98.56 202 PRO A N 1
ATOM 1669 C CA . PRO A 1 202 ? -8.074 -6.208 20.817 1.00 98.56 202 PRO A CA 1
ATOM 1670 C C . PRO A 1 202 ? -8.530 -4.939 20.086 1.00 98.56 202 PRO A C 1
ATOM 1672 O O . PRO A 1 202 ? -7.710 -4.065 19.801 1.00 98.56 202 PRO A O 1
ATOM 1675 N N . LEU A 1 203 ? -9.829 -4.804 19.802 1.00 98.56 203 LEU A N 1
ATOM 1676 C CA . LEU A 1 203 ? -10.392 -3.702 19.005 1.00 98.56 203 LEU A CA 1
ATOM 1677 C C . LEU A 1 203 ? -10.010 -2.316 19.555 1.00 98.56 203 LEU A C 1
ATOM 1679 O O . LEU A 1 203 ? -9.757 -1.386 18.787 1.00 98.56 203 LEU A O 1
ATOM 1683 N N . THR A 1 204 ? -9.963 -2.172 20.880 1.00 98.12 204 THR A N 1
ATOM 1684 C CA . THR A 1 204 ? -9.540 -0.941 21.566 1.00 98.12 204 THR A CA 1
ATOM 1685 C C . THR A 1 204 ? -8.086 -0.604 21.250 1.00 98.12 204 THR A C 1
ATOM 1687 O O . THR A 1 204 ? -7.802 0.487 20.758 1.00 98.12 204 THR A O 1
ATOM 1690 N N . LYS A 1 205 ? -7.182 -1.572 21.421 1.00 98.69 205 LYS A N 1
ATOM 1691 C CA . LYS A 1 205 ? -5.755 -1.418 21.125 1.00 98.69 205 LYS A CA 1
ATOM 1692 C C . LYS A 1 205 ? -5.485 -1.219 19.636 1.00 98.69 205 LYS A C 1
ATOM 1694 O O . LYS A 1 205 ? -4.659 -0.386 19.273 1.00 98.69 205 LYS A O 1
ATOM 1699 N N . PHE A 1 206 ? -6.208 -1.922 18.765 1.00 98.81 206 PHE A N 1
ATOM 1700 C CA . PHE A 1 206 ? -6.151 -1.695 17.323 1.00 98.81 206 PHE A CA 1
ATOM 1701 C C . PHE A 1 206 ? -6.480 -0.234 17.002 1.00 98.81 206 PHE A C 1
ATOM 1703 O O . PHE A 1 206 ? -5.710 0.431 16.313 1.00 98.81 206 PHE A O 1
ATOM 1710 N N . ALA A 1 207 ? -7.588 0.288 17.546 1.00 98.75 207 ALA A N 1
ATOM 1711 C CA . ALA A 1 207 ? -8.015 1.668 17.329 1.00 98.75 207 ALA A CA 1
ATOM 1712 C C . ALA A 1 207 ? -6.975 2.696 17.806 1.00 98.75 207 ALA A C 1
ATOM 1714 O O . ALA A 1 207 ? -6.776 3.703 17.129 1.00 98.75 207 ALA A O 1
ATOM 1715 N N . GLU A 1 208 ? -6.313 2.446 18.937 1.00 98.75 208 GLU A N 1
ATOM 1716 C CA . GLU A 1 208 ? -5.224 3.287 19.449 1.00 98.75 208 GLU A CA 1
ATOM 1717 C C . GLU A 1 208 ? -4.013 3.291 18.510 1.00 98.75 208 GLU A C 1
ATOM 1719 O O . GLU A 1 208 ? -3.501 4.355 18.161 1.00 98.75 208 GLU A O 1
ATOM 1724 N N . LEU A 1 209 ? -3.582 2.111 18.055 1.00 98.81 209 LEU A N 1
ATOM 1725 C CA . LEU A 1 209 ? -2.401 1.954 17.203 1.00 98.81 209 LEU A CA 1
ATOM 1726 C C . LEU A 1 209 ? -2.586 2.578 15.814 1.00 98.81 209 LEU A C 1
ATOM 1728 O O . LEU A 1 209 ? -1.635 3.145 15.273 1.00 98.81 209 LEU A O 1
ATOM 1732 N N . VAL A 1 210 ? -3.797 2.527 15.247 1.00 98.75 210 VAL A N 1
ATOM 1733 C CA . VAL A 1 210 ? -4.082 3.124 13.928 1.00 98.75 210 VAL A CA 1
ATOM 1734 C C . VAL A 1 210 ? -4.501 4.597 13.990 1.00 98.75 210 VAL A C 1
ATOM 1736 O O . VAL A 1 210 ? -4.525 5.270 12.960 1.00 98.75 210 VAL A O 1
ATOM 1739 N N . ALA A 1 211 ? -4.800 5.151 15.169 1.00 98.62 211 ALA A N 1
ATOM 1740 C CA . ALA A 1 211 ? -5.210 6.553 15.301 1.00 98.62 211 ALA A CA 1
ATOM 1741 C C . ALA A 1 211 ? -4.225 7.565 14.665 1.00 98.62 211 ALA A C 1
ATOM 1743 O O . ALA A 1 211 ? -4.687 8.488 13.984 1.00 98.62 211 ALA A O 1
ATOM 1744 N N . PRO A 1 212 ? -2.887 7.408 14.783 1.00 98.62 212 PRO A N 1
ATOM 1745 C CA . PRO A 1 212 ? -1.931 8.340 14.182 1.00 98.62 212 PRO A CA 1
ATOM 1746 C C . PRO A 1 212 ? -1.973 8.390 12.650 1.00 98.62 212 PRO A C 1
ATOM 1748 O O . PRO A 1 212 ? -1.564 9.397 12.071 1.00 98.62 212 PRO A O 1
ATOM 1751 N N . VAL A 1 213 ? -2.468 7.342 11.983 1.00 98.69 213 VAL A N 1
ATOM 1752 C CA . VAL A 1 213 ? -2.574 7.285 10.515 1.00 98.69 213 VAL A CA 1
ATOM 1753 C C . VAL A 1 213 ? -3.964 7.654 9.997 1.00 98.69 213 VAL A C 1
ATOM 1755 O O . VAL A 1 213 ? -4.149 7.704 8.790 1.00 98.69 213 VAL A O 1
ATOM 1758 N N . ILE A 1 214 ? -4.934 7.950 10.867 1.00 98.62 214 ILE A N 1
ATOM 1759 C CA . ILE A 1 214 ? -6.291 8.348 10.467 1.00 98.62 214 ILE A CA 1
ATOM 1760 C C . ILE A 1 214 ? -6.400 9.882 10.388 1.00 98.62 214 ILE A C 1
ATOM 1762 O O . ILE A 1 214 ? -6.135 10.556 11.393 1.00 98.62 214 ILE A O 1
ATOM 1766 N N . PRO A 1 215 ? -6.837 10.459 9.249 1.00 97.75 215 PRO A N 1
ATOM 1767 C CA . PRO A 1 215 ? -7.054 11.898 9.139 1.00 97.75 215 PRO A CA 1
ATOM 1768 C C . PRO A 1 215 ? -8.253 12.348 9.984 1.00 97.75 215 PRO A C 1
ATOM 1770 O O . PRO A 1 215 ? -9.312 11.699 10.004 1.00 97.75 215 PRO A O 1
ATOM 1773 N N . GLN A 1 216 ? -8.096 13.485 10.660 1.00 96.06 216 GLN A N 1
ATOM 1774 C CA . GLN A 1 216 ? -9.184 14.141 11.388 1.00 96.06 216 GLN A CA 1
ATOM 1775 C C . GLN A 1 216 ? -10.048 14.919 10.400 1.00 96.06 216 GLN A C 1
ATOM 1777 O O . GLN A 1 216 ? -11.225 14.596 10.226 1.00 96.06 216 GLN A O 1
ATOM 1782 N N . ASP A 1 217 ? -9.414 15.837 9.671 1.00 96.31 217 ASP A N 1
ATOM 1783 C CA . ASP A 1 217 ? -9.992 16.569 8.550 1.00 96.31 217 ASP A CA 1
ATOM 1784 C C . ASP A 1 217 ? -9.044 16.470 7.357 1.00 96.31 217 ASP A C 1
ATOM 1786 O O . ASP A 1 217 ? -8.070 17.210 7.231 1.00 96.31 217 ASP A O 1
ATOM 1790 N N . TRP A 1 218 ? -9.357 15.535 6.463 1.00 96.50 218 TRP A N 1
ATOM 1791 C CA . TRP A 1 218 ? -8.552 15.286 5.274 1.00 96.50 218 TRP A CA 1
ATOM 1792 C C . TRP A 1 218 ? -8.420 16.529 4.384 1.00 96.50 218 TRP A C 1
ATOM 1794 O O . TRP A 1 218 ? -7.366 16.736 3.794 1.00 96.50 218 TRP A O 1
ATOM 1804 N N . SER A 1 219 ? -9.452 17.378 4.301 1.00 95.38 219 SER A N 1
ATOM 1805 C CA . SER A 1 219 ? -9.424 18.563 3.432 1.00 95.38 219 SER A CA 1
ATOM 1806 C C . SER A 1 219 ? -8.428 19.593 3.953 1.00 95.38 219 SER A C 1
ATOM 1808 O O . SER A 1 219 ? -7.603 20.092 3.188 1.00 95.38 219 SER A O 1
ATOM 1810 N N . THR A 1 220 ? -8.465 19.857 5.261 1.00 95.81 220 THR A N 1
ATOM 1811 C CA . THR A 1 220 ? -7.532 20.776 5.925 1.00 95.81 220 THR A CA 1
ATOM 1812 C C . THR A 1 220 ? -6.110 20.216 5.936 1.00 95.81 220 THR A C 1
ATOM 1814 O O . THR A 1 220 ? -5.169 20.942 5.637 1.00 95.81 220 THR A O 1
ATOM 1817 N N . GLU A 1 221 ? -5.937 18.916 6.196 1.00 96.25 221 GLU A N 1
ATOM 1818 C CA . GLU A 1 221 ? -4.621 18.256 6.161 1.00 96.25 221 GLU A CA 1
ATOM 1819 C C . GLU A 1 221 ? -4.018 18.192 4.742 1.00 96.25 221 GLU A C 1
ATOM 1821 O O . GLU A 1 221 ? -2.798 18.128 4.583 1.00 96.25 221 GLU A O 1
ATOM 1826 N N . CYS A 1 222 ? -4.854 18.221 3.698 1.00 95.00 222 CYS A N 1
ATOM 1827 C CA . CYS A 1 222 ? -4.410 18.279 2.306 1.00 95.00 222 CYS A CA 1
ATOM 1828 C C . CYS A 1 222 ? -4.055 19.684 1.821 1.00 95.00 222 CYS A C 1
ATOM 1830 O O . CYS A 1 222 ? -3.232 19.809 0.901 1.00 95.00 222 CYS A O 1
ATOM 1832 N N . ALA A 1 223 ? -4.686 20.717 2.379 1.00 91.25 223 ALA A N 1
ATOM 1833 C CA . ALA A 1 223 ? -4.392 22.102 2.049 1.00 91.25 223 ALA A CA 1
ATOM 1834 C C . ALA A 1 223 ? -2.966 22.451 2.501 1.00 91.25 223 ALA A C 1
ATOM 1836 O O . ALA A 1 223 ? -2.542 22.098 3.599 1.00 91.25 223 ALA A O 1
ATOM 1837 N N . MET A 1 224 ? -2.197 23.134 1.648 1.00 73.12 224 MET A N 1
ATOM 1838 C CA . MET A 1 224 ? -0.893 23.644 2.072 1.00 73.12 224 MET A CA 1
ATOM 1839 C C . MET A 1 224 ? -1.108 24.740 3.117 1.00 73.12 224 MET A C 1
ATOM 1841 O O . MET A 1 224 ? -1.822 25.710 2.866 1.00 73.12 224 MET A O 1
ATOM 1845 N N . SER A 1 225 ? -0.473 24.617 4.279 1.00 58.09 225 SER A N 1
ATOM 1846 C CA . SER A 1 225 ? -0.298 25.751 5.181 1.00 58.09 225 SER A CA 1
ATOM 1847 C C . SER A 1 225 ? 0.628 26.763 4.499 1.00 58.09 225 SER A C 1
ATOM 1849 O O . SER A 1 225 ? 1.774 26.426 4.207 1.00 58.09 225 SER A O 1
ATOM 1851 N N . ASN A 1 226 ? 0.156 27.990 4.262 1.00 44.53 226 ASN A N 1
ATOM 1852 C CA . ASN A 1 226 ? 0.902 29.112 3.660 1.00 44.53 226 ASN A CA 1
ATOM 1853 C C . ASN A 1 226 ? 2.089 29.625 4.521 1.00 44.53 226 ASN A C 1
ATOM 1855 O O . ASN A 1 226 ? 2.384 30.814 4.513 1.00 44.53 226 ASN A O 1
ATOM 1859 N N . HIS A 1 227 ? 2.758 28.771 5.299 1.00 43.50 227 HIS A N 1
ATOM 1860 C CA . HIS A 1 227 ? 3.742 29.180 6.308 1.00 43.50 227 HIS A CA 1
ATOM 1861 C C . HIS A 1 227 ? 5.210 28.885 5.968 1.00 43.50 227 HIS A C 1
ATOM 1863 O O . HIS A 1 227 ? 6.073 29.178 6.783 1.00 43.50 227 HIS A O 1
ATOM 1869 N N . GLU A 1 228 ? 5.533 28.390 4.772 1.00 44.03 228 GLU A N 1
ATOM 1870 C CA . GLU A 1 228 ? 6.928 28.307 4.306 1.00 44.03 228 GLU A CA 1
ATOM 1871 C C . GLU A 1 228 ? 7.145 29.302 3.160 1.00 44.03 228 GLU A C 1
ATOM 1873 O O . GLU A 1 228 ? 7.064 28.957 1.982 1.00 44.03 228 GLU A O 1
ATOM 1878 N N . GLY A 1 229 ? 7.365 30.570 3.515 1.00 41.91 229 GLY A N 1
ATOM 1879 C CA . GLY A 1 229 ? 7.658 31.616 2.542 1.00 41.91 229 GLY A CA 1
ATOM 1880 C C . GLY A 1 229 ? 7.807 33.006 3.145 1.00 41.91 229 GLY A C 1
ATOM 1881 O O . GLY A 1 229 ? 7.031 33.865 2.762 1.00 41.91 229 GLY A O 1
ATOM 1882 N N . THR A 1 230 ? 8.766 33.208 4.061 1.00 36.12 230 THR A N 1
ATOM 1883 C CA . THR A 1 230 ? 9.444 34.503 4.338 1.00 36.12 230 THR A CA 1
ATOM 1884 C C . THR A 1 230 ? 10.499 34.357 5.448 1.00 36.12 230 THR A C 1
ATOM 1886 O O . THR A 1 230 ? 10.438 35.063 6.443 1.00 36.12 230 THR A O 1
ATOM 1889 N N . GLU A 1 231 ? 11.470 33.461 5.308 1.00 37.38 231 GLU A N 1
ATOM 1890 C CA . GLU A 1 231 ? 12.725 33.516 6.079 1.00 37.38 231 GLU A CA 1
ATOM 1891 C C . GLU A 1 231 ? 13.817 32.971 5.159 1.00 37.38 231 GLU A C 1
ATOM 1893 O O . GLU A 1 231 ? 14.033 31.772 5.118 1.00 37.38 231 GLU A O 1
ATOM 1898 N N . ASP A 1 232 ? 14.332 33.837 4.281 1.00 38.09 232 ASP A N 1
ATOM 1899 C CA . ASP A 1 232 ? 15.655 33.755 3.633 1.00 38.09 232 ASP A CA 1
ATOM 1900 C C . ASP A 1 232 ? 15.760 34.906 2.616 1.00 38.09 232 ASP A C 1
ATOM 1902 O O . ASP A 1 232 ? 15.684 34.736 1.399 1.00 38.09 232 ASP A O 1
ATOM 1906 N N . ALA A 1 233 ? 15.845 36.126 3.145 1.00 39.12 233 ALA A N 1
ATOM 1907 C CA . ALA A 1 233 ? 16.309 37.307 2.422 1.00 39.12 233 ALA A CA 1
ATOM 1908 C C . ALA A 1 233 ? 16.798 38.343 3.441 1.00 39.12 233 ALA A C 1
ATOM 1910 O O . ALA A 1 233 ? 16.179 39.389 3.611 1.00 39.12 233 ALA A O 1
ATOM 1911 N N . MET A 1 234 ? 17.869 38.008 4.158 1.00 34.25 234 MET A N 1
ATOM 1912 C CA . MET A 1 234 ? 18.732 38.959 4.860 1.00 34.25 234 MET A CA 1
ATOM 1913 C C . MET A 1 234 ? 20.075 38.275 5.145 1.00 34.25 234 MET A C 1
ATOM 1915 O O . MET A 1 234 ? 20.265 37.689 6.204 1.00 34.25 234 MET A O 1
ATOM 1919 N N . ASP A 1 235 ? 20.938 38.282 4.130 1.00 34.44 235 ASP A N 1
ATOM 1920 C CA . ASP A 1 235 ? 22.364 38.636 4.214 1.00 34.44 235 ASP A CA 1
ATOM 1921 C C . ASP A 1 235 ? 22.910 38.889 2.797 1.00 34.44 235 ASP A C 1
ATOM 1923 O O . ASP A 1 235 ? 22.586 38.095 1.880 1.00 34.44 235 ASP A O 1
#